Protein AF-A0A354BP75-F1 (afdb_monomer_lite)

Radius of gyration: 38.68 Å; chains: 1; bounding box: 104×52×93 Å

Structure (mmCIF, N/CA/C/O backbone):
data_AF-A0A354BP75-F1
#
_entry.id   AF-A0A354BP75-F1
#
loop_
_atom_site.group_PDB
_atom_site.id
_atom_site.type_symbol
_atom_site.label_atom_id
_atom_site.label_alt_id
_atom_site.label_comp_id
_atom_site.label_asym_id
_atom_site.label_entity_id
_atom_site.label_seq_id
_atom_site.pdbx_PDB_ins_code
_atom_site.Cartn_x
_atom_site.Cartn_y
_atom_site.Cartn_z
_atom_site.occupancy
_atom_site.B_iso_or_equiv
_atom_site.auth_seq_id
_atom_site.auth_comp_id
_atom_site.auth_asym_id
_atom_site.auth_atom_id
_atom_site.pdbx_PDB_model_num
ATOM 1 N N . MET A 1 1 ? 84.017 -43.397 -31.302 1.00 41.12 1 MET A N 1
ATOM 2 C CA . MET A 1 1 ? 83.636 -42.002 -31.004 1.00 41.12 1 MET A CA 1
ATOM 3 C C . MET A 1 1 ? 82.523 -41.658 -31.983 1.00 41.12 1 MET A C 1
ATOM 5 O O . MET A 1 1 ? 82.755 -41.728 -33.179 1.00 41.12 1 MET A O 1
ATOM 9 N N . THR A 1 2 ? 81.295 -41.530 -31.491 1.00 42.97 2 THR A N 1
ATOM 10 C CA . THR A 1 2 ? 80.047 -41.476 -32.274 1.00 42.97 2 THR A CA 1
ATOM 11 C C . THR A 1 2 ? 79.754 -40.055 -32.755 1.00 42.97 2 THR A C 1
ATOM 13 O O . THR A 1 2 ? 79.609 -39.164 -31.921 1.00 42.97 2 THR A O 1
ATOM 16 N N . GLU A 1 3 ? 79.640 -39.844 -34.067 1.00 45.72 3 GLU A N 1
ATOM 17 C CA . GLU A 1 3 ? 79.125 -38.595 -34.644 1.00 45.72 3 GLU A CA 1
ATOM 18 C C . GLU A 1 3 ? 77.591 -38.600 -34.630 1.00 45.72 3 GLU A C 1
ATOM 20 O O . GLU A 1 3 ? 76.948 -39.534 -35.109 1.00 45.72 3 GLU A O 1
ATOM 25 N N . VAL A 1 4 ? 77.009 -37.552 -34.048 1.00 52.81 4 VAL A N 1
ATOM 26 C CA . VAL A 1 4 ? 75.566 -37.308 -33.995 1.00 52.81 4 VAL A CA 1
ATOM 27 C C . VAL A 1 4 ? 75.210 -36.383 -35.154 1.00 52.81 4 VAL A C 1
ATOM 29 O O . VAL A 1 4 ? 75.554 -35.204 -35.135 1.00 52.81 4 VAL A O 1
ATOM 32 N N . THR A 1 5 ? 74.501 -36.890 -36.158 1.00 52.22 5 THR A N 1
ATOM 33 C CA . THR A 1 5 ? 73.879 -36.056 -37.194 1.00 52.22 5 THR A CA 1
ATOM 34 C C . THR A 1 5 ? 72.545 -35.511 -36.688 1.00 52.22 5 THR A C 1
ATOM 36 O O . THR A 1 5 ? 71.579 -36.260 -36.541 1.00 52.22 5 THR A O 1
ATOM 39 N N . THR A 1 6 ? 72.470 -34.206 -36.439 1.00 51.88 6 THR A N 1
ATOM 40 C CA . THR A 1 6 ? 71.219 -33.480 -36.190 1.00 51.88 6 THR A CA 1
ATOM 41 C C . THR A 1 6 ? 70.585 -33.062 -37.520 1.00 51.88 6 THR A C 1
ATOM 43 O O . THR A 1 6 ? 71.127 -32.253 -38.270 1.00 51.88 6 THR A O 1
ATOM 46 N N . SER A 1 7 ? 69.417 -33.622 -37.839 1.00 46.22 7 SER A N 1
ATOM 47 C CA . SER A 1 7 ? 68.598 -33.215 -38.985 1.00 46.22 7 SER A CA 1
ATOM 48 C C . SER A 1 7 ? 67.716 -32.011 -38.623 1.00 46.22 7 SER A C 1
ATOM 50 O O . SER A 1 7 ? 66.833 -32.128 -37.774 1.00 46.22 7 SER A O 1
ATOM 52 N N . SER A 1 8 ? 67.925 -30.869 -39.280 1.00 50.41 8 SER A N 1
ATOM 53 C CA . SER A 1 8 ? 67.024 -29.703 -39.234 1.00 50.41 8 SER A CA 1
ATOM 54 C 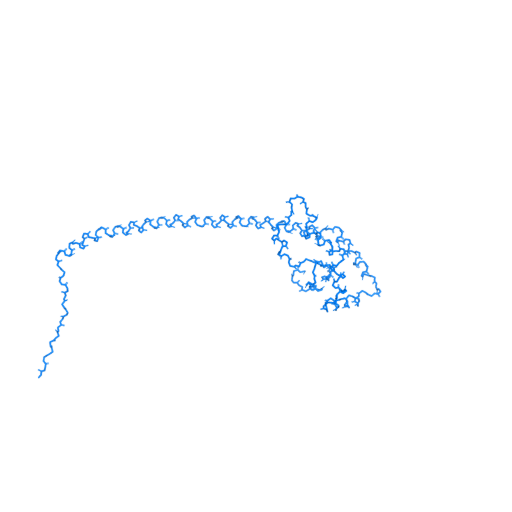C . SER A 1 8 ? 65.689 -29.984 -39.950 1.00 50.41 8 SER A C 1
ATOM 56 O O . SER A 1 8 ? 65.683 -30.731 -40.933 1.00 50.41 8 SER A O 1
ATOM 58 N N . PRO A 1 9 ? 64.555 -29.389 -39.522 1.00 54.28 9 PRO A N 1
ATOM 59 C CA . PRO A 1 9 ? 63.255 -29.661 -40.128 1.00 54.28 9 PRO A CA 1
ATOM 60 C C . PRO A 1 9 ? 63.160 -29.030 -41.529 1.00 54.28 9 PRO A C 1
ATOM 62 O O . PRO A 1 9 ? 63.697 -27.939 -41.755 1.00 54.28 9 PRO A O 1
ATOM 65 N N . PRO A 1 10 ? 62.475 -29.675 -42.489 1.00 47.78 10 PRO A N 1
ATOM 66 C CA . PRO A 1 10 ? 62.347 -29.145 -43.837 1.00 47.78 10 PRO A CA 1
ATOM 67 C C . PRO A 1 10 ? 61.446 -27.905 -43.824 1.00 47.78 10 PRO A C 1
ATOM 69 O O . PRO A 1 10 ? 60.242 -27.989 -43.595 1.00 47.78 10 PRO A O 1
ATOM 72 N N . GLY A 1 11 ? 62.035 -26.737 -44.087 1.00 53.47 11 GLY A N 1
ATOM 73 C CA . GLY A 1 11 ? 61.290 -25.502 -44.308 1.00 53.47 11 GLY A CA 1
ATOM 74 C C . GLY A 1 11 ? 60.368 -25.652 -45.517 1.00 53.47 11 GLY A C 1
ATOM 75 O O . GLY A 1 11 ? 60.827 -25.900 -46.633 1.00 53.47 11 GLY A O 1
ATOM 76 N N . THR A 1 12 ? 59.063 -25.514 -45.295 1.00 60.69 12 THR A N 1
ATOM 77 C CA . THR A 1 12 ? 58.016 -25.643 -46.311 1.00 60.69 12 THR A CA 1
ATOM 78 C C . THR A 1 12 ? 58.239 -24.619 -47.427 1.00 60.69 12 THR A C 1
ATOM 80 O O . THR A 1 12 ? 57.895 -23.443 -47.308 1.00 60.69 12 THR A O 1
ATOM 83 N N . ARG A 1 13 ? 58.846 -25.051 -48.536 1.00 62.25 13 ARG A N 1
ATOM 84 C CA . ARG A 1 13 ? 59.092 -24.213 -49.716 1.00 62.25 13 ARG A CA 1
ATOM 85 C C . ARG A 1 13 ? 57.774 -23.957 -50.444 1.00 62.25 13 ARG A C 1
ATOM 87 O O . ARG A 1 13 ? 57.381 -24.709 -51.329 1.00 62.25 13 ARG A O 1
ATOM 94 N N . TRP A 1 14 ? 57.071 -22.899 -50.052 1.00 66.12 14 TRP A N 1
ATOM 95 C CA . TRP A 1 14 ? 55.865 -22.445 -50.742 1.00 66.12 14 TRP A CA 1
ATOM 96 C C . TRP A 1 14 ? 56.183 -22.031 -52.179 1.00 66.12 14 TRP A C 1
ATOM 98 O O . TRP A 1 14 ? 57.029 -21.164 -52.414 1.00 66.12 14 TRP A O 1
ATOM 108 N N . GLY A 1 15 ? 55.485 -22.644 -53.137 1.00 74.69 15 GLY A N 1
ATOM 109 C CA . GLY A 1 15 ? 55.599 -22.306 -54.550 1.00 74.69 15 GLY A CA 1
ATOM 110 C C . GLY A 1 15 ? 55.178 -20.861 -54.820 1.00 74.69 15 GLY A C 1
ATOM 111 O O . GLY A 1 15 ? 54.269 -20.328 -54.181 1.00 74.69 15 GLY A O 1
ATOM 112 N N . LEU A 1 16 ? 55.824 -20.229 -55.803 1.00 76.75 16 LEU A N 1
ATOM 113 C CA . LEU A 1 16 ? 55.565 -18.837 -56.193 1.00 76.75 16 LEU A CA 1
ATOM 114 C C . LEU A 1 16 ? 54.074 -18.587 -56.494 1.00 76.75 16 LEU A C 1
ATOM 116 O O . LEU A 1 16 ? 53.525 -17.566 -56.095 1.00 76.75 16 LEU A O 1
ATOM 120 N N . LYS A 1 17 ? 53.398 -19.569 -57.103 1.00 78.88 17 LYS A N 1
ATOM 121 C CA . LYS A 1 17 ? 51.957 -19.530 -57.401 1.00 78.88 17 LYS A CA 1
ATOM 122 C C . LYS A 1 17 ? 51.098 -19.358 -56.143 1.00 78.88 17 LYS A C 1
ATOM 124 O O . LYS A 1 17 ? 50.195 -18.531 -56.134 1.00 78.88 17 LYS A O 1
ATOM 129 N N . THR A 1 18 ? 51.409 -20.081 -55.066 1.00 81.69 18 THR A N 1
ATOM 130 C CA . THR A 1 18 ? 50.674 -19.998 -53.794 1.00 81.69 18 THR A CA 1
ATOM 131 C C . THR A 1 18 ? 50.854 -18.636 -53.135 1.00 81.69 18 THR A C 1
ATOM 133 O O . THR A 1 18 ? 49.886 -18.069 -52.642 1.00 81.69 18 THR A O 1
ATOM 136 N N . LYS A 1 19 ? 52.068 -18.069 -53.178 1.00 86.25 19 LYS A N 1
ATOM 137 C CA . LYS A 1 19 ? 52.327 -16.723 -52.645 1.00 86.25 19 LYS A CA 1
ATOM 138 C C . LYS A 1 19 ? 51.545 -15.641 -53.398 1.00 86.25 19 LYS A C 1
ATOM 140 O O . LYS A 1 19 ? 50.990 -14.762 -52.751 1.00 86.25 19 LYS A O 1
ATOM 145 N N . VAL A 1 20 ? 51.463 -15.734 -54.728 1.00 84.62 20 VAL A N 1
ATOM 146 C CA . VAL A 1 20 ? 50.732 -14.763 -55.567 1.00 84.62 20 VAL A CA 1
ATOM 147 C C . VAL A 1 20 ? 49.215 -14.860 -55.364 1.00 84.62 20 VAL A C 1
ATOM 149 O O . VAL A 1 20 ? 48.544 -13.841 -55.219 1.00 84.62 20 VAL A O 1
ATOM 152 N N . ILE A 1 21 ? 48.660 -16.074 -55.294 1.00 86.88 21 ILE A N 1
ATOM 153 C CA . ILE A 1 21 ? 47.225 -16.270 -55.023 1.00 86.88 21 ILE A CA 1
ATOM 154 C C . ILE A 1 21 ? 46.876 -15.770 -53.619 1.00 86.88 21 ILE A C 1
ATOM 156 O O . ILE A 1 21 ? 45.871 -15.083 -53.439 1.00 86.88 21 ILE A O 1
ATOM 160 N N . LEU A 1 22 ? 47.725 -16.061 -52.628 1.00 88.06 22 LEU A N 1
ATOM 161 C CA . LEU A 1 22 ? 47.500 -15.611 -51.261 1.00 88.06 22 LEU A CA 1
ATOM 162 C C . LEU A 1 22 ? 47.554 -14.086 -51.151 1.00 88.06 22 LEU A C 1
ATOM 164 O O . LEU A 1 22 ? 46.722 -13.517 -50.453 1.00 88.06 22 LEU A O 1
ATOM 168 N N . SER A 1 23 ? 48.468 -13.414 -51.860 1.00 88.06 23 SER A N 1
ATOM 169 C CA . SER A 1 23 ? 48.525 -11.949 -51.846 1.00 88.06 23 SER A CA 1
ATOM 170 C C . SER A 1 23 ? 47.298 -11.319 -52.505 1.00 88.06 23 SER A C 1
ATOM 172 O O . SER A 1 23 ? 46.759 -10.357 -51.968 1.00 88.06 23 SER A O 1
ATOM 174 N N . MET A 1 24 ? 46.808 -11.877 -53.618 1.00 90.19 24 MET A N 1
ATOM 175 C CA . MET A 1 24 ? 45.564 -11.411 -54.248 1.00 90.19 24 MET A CA 1
ATOM 176 C C . MET A 1 24 ? 44.339 -11.622 -53.347 1.00 90.19 24 MET A C 1
ATOM 178 O O . MET A 1 24 ? 43.491 -10.738 -53.254 1.00 90.19 24 MET A O 1
ATOM 182 N N . LEU A 1 25 ? 44.262 -12.754 -52.640 1.00 91.25 25 LEU A N 1
ATOM 183 C CA . LEU A 1 25 ? 43.174 -13.030 -51.701 1.00 91.25 25 LEU A CA 1
ATOM 184 C C . LEU A 1 25 ? 43.206 -12.072 -50.504 1.00 91.25 25 LEU A C 1
ATOM 186 O O . LEU A 1 25 ? 42.174 -11.521 -50.126 1.00 91.25 25 LEU A O 1
ATOM 190 N N . LEU A 1 26 ? 44.390 -11.843 -49.928 1.00 90.88 26 LEU A N 1
ATOM 191 C CA . LEU A 1 26 ? 44.557 -10.977 -48.761 1.00 90.88 26 LEU A CA 1
ATOM 192 C C . LEU A 1 26 ? 44.117 -9.536 -49.060 1.00 90.88 26 LEU A C 1
ATOM 194 O O . LEU A 1 26 ? 43.466 -8.906 -48.227 1.00 90.88 26 LEU A O 1
ATOM 198 N N . VAL A 1 27 ? 44.422 -9.054 -50.272 1.00 93.44 27 VAL A N 1
ATOM 199 C CA . VAL A 1 27 ? 44.027 -7.724 -50.761 1.00 93.44 27 VAL A CA 1
ATOM 200 C C . VAL A 1 27 ? 42.505 -7.566 -50.843 1.00 93.44 27 VAL A C 1
ATOM 202 O O . VAL A 1 27 ? 42.017 -6.462 -50.645 1.00 93.44 27 VAL A O 1
ATOM 205 N N . GLY A 1 28 ? 41.743 -8.638 -51.081 1.00 89.12 28 GLY A N 1
ATOM 206 C CA . GLY A 1 28 ? 40.276 -8.584 -51.094 1.00 89.12 28 GLY A CA 1
ATOM 207 C C . GLY A 1 28 ? 39.633 -8.819 -49.724 1.00 89.12 28 GLY A C 1
ATOM 208 O O . GLY A 1 28 ? 38.689 -8.129 -49.345 1.00 89.12 28 GLY A O 1
ATOM 209 N N . VAL A 1 29 ? 40.148 -9.785 -48.961 1.00 93.88 29 VAL A N 1
ATOM 210 C CA . VAL A 1 29 ? 39.526 -10.232 -47.704 1.00 93.88 29 VAL A CA 1
ATOM 211 C C . VAL A 1 29 ? 39.722 -9.218 -46.578 1.00 93.88 29 VAL A C 1
ATOM 213 O O . VAL A 1 29 ? 38.789 -8.976 -45.813 1.00 93.88 29 VAL A O 1
ATOM 216 N N . ILE A 1 30 ? 40.899 -8.589 -46.477 1.00 93.56 30 ILE A N 1
ATOM 217 C CA . ILE A 1 30 ? 41.172 -7.630 -45.396 1.00 93.56 30 ILE A CA 1
ATOM 218 C C . ILE A 1 30 ? 40.241 -6.409 -45.477 1.00 93.56 30 ILE A C 1
ATOM 220 O O . ILE A 1 30 ? 39.576 -6.125 -44.479 1.00 93.56 30 ILE A O 1
ATOM 224 N N . PRO A 1 31 ? 40.113 -5.707 -46.621 1.00 92.12 31 PRO A N 1
ATOM 225 C CA . PRO A 1 31 ? 39.202 -4.568 -46.722 1.00 92.12 31 PRO A CA 1
ATOM 226 C C . PRO A 1 31 ? 37.740 -4.949 -46.490 1.00 92.12 31 PRO A C 1
ATOM 228 O O . PRO A 1 31 ? 37.001 -4.167 -45.899 1.00 92.12 31 PRO A O 1
ATOM 231 N N . LEU A 1 32 ? 37.327 -6.156 -46.896 1.00 92.69 32 LEU A N 1
ATOM 232 C CA . LEU A 1 32 ? 35.968 -6.647 -46.675 1.00 92.69 32 LEU A CA 1
ATOM 233 C C . LEU A 1 32 ? 35.657 -6.808 -45.182 1.00 92.69 32 LEU A C 1
ATOM 235 O O . LEU A 1 32 ? 34.619 -6.343 -44.718 1.00 92.69 32 LEU A O 1
ATOM 239 N N . ILE A 1 33 ? 36.568 -7.424 -44.422 1.00 93.44 33 ILE A N 1
ATOM 240 C CA . ILE A 1 33 ? 36.410 -7.592 -42.970 1.00 93.44 33 ILE A CA 1
ATOM 241 C C . ILE A 1 33 ? 36.393 -6.228 -42.274 1.00 93.44 33 ILE A C 1
ATOM 243 O O . ILE A 1 33 ? 35.565 -6.001 -41.395 1.00 93.44 33 ILE A O 1
ATOM 247 N N . VAL A 1 34 ? 37.267 -5.305 -42.683 1.00 92.75 34 VAL A N 1
ATOM 248 C CA . VAL A 1 34 ? 37.327 -3.951 -42.111 1.00 92.75 34 VAL A CA 1
ATOM 249 C C . VAL A 1 34 ? 36.050 -3.163 -42.412 1.00 92.75 34 VAL A C 1
ATOM 251 O O . VAL A 1 34 ? 35.478 -2.567 -41.501 1.00 92.75 34 VAL A O 1
ATOM 254 N N . GLY A 1 35 ? 35.564 -3.196 -43.655 1.00 90.00 35 GLY A N 1
ATOM 255 C CA . GLY A 1 35 ? 34.319 -2.538 -44.053 1.00 90.00 35 GLY A CA 1
ATOM 256 C C . GLY A 1 35 ? 33.102 -3.104 -43.321 1.00 90.00 35 GLY A C 1
ATOM 257 O O . GLY A 1 35 ? 32.278 -2.341 -42.822 1.00 90.00 35 GLY A O 1
ATOM 258 N N . LEU A 1 36 ? 33.029 -4.431 -43.173 1.00 89.31 36 LEU A N 1
ATOM 259 C CA . LEU A 1 36 ? 31.968 -5.087 -42.409 1.00 89.31 36 LEU A CA 1
ATOM 260 C C . LEU A 1 36 ? 32.045 -4.736 -40.917 1.00 89.31 36 LEU A C 1
ATOM 262 O O . LEU A 1 36 ? 31.018 -4.478 -40.297 1.00 89.31 36 LEU A O 1
ATOM 266 N N . GLY A 1 37 ? 33.253 -4.668 -40.352 1.00 84.50 37 GLY A N 1
ATOM 267 C CA . GLY A 1 37 ? 33.482 -4.242 -38.972 1.00 84.50 37 GLY A CA 1
ATOM 268 C C . GLY A 1 37 ? 33.059 -2.794 -38.721 1.00 84.50 37 GLY A C 1
ATOM 269 O O . GLY A 1 37 ? 32.385 -2.523 -37.731 1.00 84.50 37 GLY A O 1
ATOM 270 N N . MET A 1 38 ? 33.385 -1.872 -39.634 1.00 86.25 38 MET A N 1
ATOM 271 C CA . MET A 1 38 ? 32.934 -0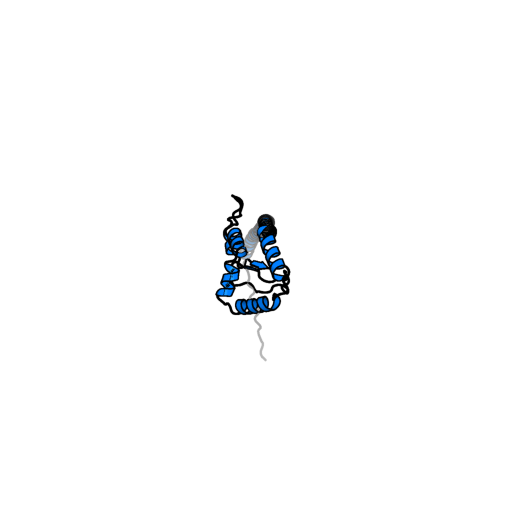.478 -39.550 1.00 86.25 38 MET A CA 1
ATOM 272 C C . MET A 1 38 ? 31.417 -0.354 -39.695 1.00 86.25 38 MET A C 1
ATOM 274 O O . MET A 1 38 ? 30.793 0.322 -38.881 1.00 86.25 38 MET A O 1
ATOM 278 N N . ALA A 1 39 ? 30.814 -1.040 -40.668 1.00 81.81 39 ALA A N 1
ATOM 279 C CA . ALA A 1 39 ? 29.364 -1.046 -40.849 1.00 81.81 39 ALA A CA 1
ATOM 280 C C . ALA A 1 39 ? 28.643 -1.616 -39.617 1.00 81.81 39 ALA A C 1
ATOM 282 O O . ALA A 1 39 ? 27.634 -1.070 -39.177 1.00 81.81 39 ALA A O 1
ATOM 283 N N . PHE A 1 40 ? 29.193 -2.672 -39.009 1.00 72.31 40 PHE A N 1
ATOM 284 C CA . PHE A 1 40 ? 28.654 -3.253 -37.784 1.00 72.31 40 PHE A CA 1
ATOM 285 C C . PHE A 1 40 ? 28.819 -2.329 -36.575 1.00 72.31 40 PHE A C 1
ATOM 287 O O . PHE A 1 40 ? 27.914 -2.246 -35.748 1.00 72.31 40 PHE A O 1
ATOM 294 N N . TRP A 1 41 ? 29.942 -1.613 -36.465 1.00 72.06 41 TRP A N 1
ATOM 295 C CA . TRP A 1 41 ? 30.152 -0.624 -35.407 1.00 72.06 41 TRP A CA 1
ATOM 296 C C . TRP A 1 41 ? 29.176 0.545 -35.541 1.00 72.06 41 TRP A C 1
ATOM 298 O O . TRP A 1 41 ? 28.575 0.956 -34.552 1.00 72.06 41 TRP A O 1
ATOM 308 N N . GLN A 1 42 ? 28.984 1.049 -36.759 1.00 66.19 42 GLN A N 1
ATOM 309 C CA . GLN A 1 42 ? 28.070 2.150 -37.043 1.00 66.19 42 GLN A CA 1
ATOM 310 C C . GLN A 1 42 ? 26.610 1.739 -36.797 1.00 66.19 42 GLN A C 1
ATOM 312 O O . GLN A 1 42 ? 25.909 2.433 -36.069 1.00 66.19 42 GLN A O 1
ATOM 317 N N . GLY A 1 43 ? 26.198 0.554 -37.263 1.00 58.78 43 GLY A N 1
ATOM 318 C CA . GLY A 1 43 ? 24.864 0.007 -36.990 1.00 58.78 43 GLY A CA 1
ATOM 319 C C . GLY A 1 43 ? 24.637 -0.377 -35.520 1.00 58.78 43 GLY A C 1
ATOM 320 O O . GLY A 1 43 ? 23.538 -0.216 -35.000 1.00 58.78 43 GLY A O 1
ATOM 321 N N . SER A 1 44 ? 25.670 -0.836 -34.803 1.00 57.88 44 SER A N 1
ATOM 322 C CA . SER A 1 44 ? 25.558 -1.167 -33.372 1.00 57.88 44 SER A CA 1
ATOM 323 C C . SER A 1 44 ? 25.487 0.068 -32.477 1.00 57.88 44 SER A C 1
ATOM 325 O O . SER A 1 44 ? 24.829 0.010 -31.443 1.00 57.88 44 SER A O 1
ATOM 327 N N . GLN A 1 45 ? 26.143 1.177 -32.837 1.00 54.47 45 GLN A N 1
ATOM 328 C CA . GLN A 1 45 ? 25.994 2.447 -32.112 1.00 54.47 45 GLN A CA 1
ATOM 329 C C . GLN A 1 45 ? 24.590 3.026 -32.301 1.00 54.47 45 GLN A C 1
ATOM 331 O O . GLN A 1 45 ? 23.974 3.424 -31.316 1.00 54.47 45 GLN A O 1
ATOM 336 N N . GLU A 1 46 ? 24.048 2.946 -33.519 1.00 51.78 46 GLU A N 1
ATOM 337 C CA . GLU A 1 46 ? 22.661 3.320 -33.807 1.00 51.78 46 GLU A CA 1
ATOM 338 C C . GLU A 1 46 ? 21.687 2.482 -32.957 1.00 51.78 46 GLU A C 1
ATOM 340 O O . GLU A 1 46 ? 20.842 3.043 -32.272 1.00 51.78 46 GLU A O 1
ATOM 345 N N . ILE A 1 47 ? 21.882 1.159 -32.844 1.00 51.31 47 ILE A N 1
ATOM 346 C CA . ILE A 1 47 ? 21.040 0.278 -32.003 1.00 51.31 47 ILE A CA 1
ATOM 347 C C . ILE A 1 47 ? 21.207 0.532 -30.486 1.00 51.31 47 ILE A C 1
ATOM 349 O O . ILE A 1 47 ? 20.259 0.346 -29.710 1.00 51.31 47 ILE A O 1
ATOM 353 N N . ARG A 1 48 ? 22.390 0.965 -30.030 1.00 47.47 48 ARG A N 1
ATOM 354 C CA . ARG A 1 48 ? 22.679 1.213 -28.604 1.00 47.47 48 ARG A CA 1
ATOM 355 C C . ARG A 1 48 ? 22.037 2.506 -28.091 1.00 47.47 48 ARG A C 1
ATOM 357 O O . ARG A 1 48 ? 21.652 2.554 -26.923 1.00 47.47 48 ARG A O 1
ATOM 364 N N . GLU A 1 49 ? 21.859 3.499 -28.960 1.00 49.97 49 GLU A N 1
ATOM 365 C CA . GLU A 1 49 ? 21.180 4.763 -28.654 1.00 49.97 49 GLU A CA 1
ATOM 366 C C . GLU A 1 49 ? 19.646 4.587 -28.591 1.00 49.97 49 GLU A C 1
ATOM 368 O O . GLU A 1 49 ? 19.034 4.958 -27.586 1.00 49.97 49 GLU A O 1
ATOM 373 N N . VAL A 1 50 ? 19.033 3.866 -29.546 1.00 48.53 50 VAL A N 1
ATOM 374 C CA . VAL A 1 50 ? 17.579 3.556 -29.507 1.00 48.53 50 VAL A CA 1
ATOM 375 C C . VAL A 1 50 ? 17.185 2.594 -28.383 1.00 48.53 50 VAL A C 1
ATOM 377 O O . VAL A 1 50 ? 16.062 2.664 -27.876 1.00 48.53 50 VAL A O 1
ATOM 380 N N . SER A 1 51 ? 18.088 1.710 -27.944 1.00 44.59 51 SER A N 1
ATOM 381 C CA . SER A 1 51 ? 17.814 0.819 -26.805 1.00 44.59 51 SER A CA 1
ATOM 382 C C . SER A 1 51 ? 17.749 1.598 -25.485 1.00 44.59 51 SER A C 1
ATOM 384 O O . SER A 1 51 ? 16.843 1.379 -24.682 1.00 44.59 51 SER A O 1
ATOM 386 N N . GLY A 1 52 ? 18.669 2.544 -25.266 1.00 51.34 52 GLY A N 1
ATOM 387 C CA . GLY A 1 52 ? 18.674 3.396 -24.072 1.00 51.34 52 GLY A CA 1
ATOM 388 C C . GLY A 1 52 ? 17.476 4.348 -24.013 1.00 51.34 52 GLY A C 1
ATOM 389 O O . GLY A 1 52 ? 16.864 4.507 -22.954 1.00 51.34 52 GLY A O 1
ATOM 390 N N . GLU A 1 53 ? 17.093 4.926 -2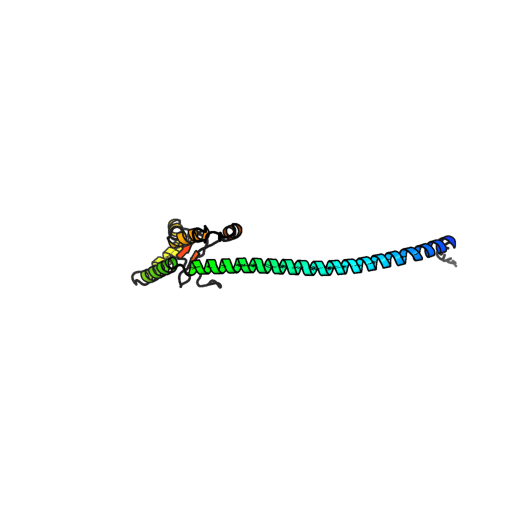5.153 1.00 57.69 53 GLU A N 1
ATOM 391 C CA . GLU A 1 53 ? 15.908 5.781 -25.268 1.00 57.69 53 GLU A CA 1
ATOM 392 C C . GLU A 1 53 ? 14.611 5.000 -25.008 1.00 57.69 53 GLU A C 1
ATOM 394 O O . GLU A 1 53 ? 13.763 5.452 -24.238 1.00 57.69 53 GLU A O 1
ATOM 399 N N . SER A 1 54 ? 14.495 3.783 -25.547 1.00 57.88 54 SER A N 1
ATOM 400 C CA . SER A 1 54 ? 13.333 2.911 -25.331 1.00 57.88 54 SER A CA 1
ATOM 401 C C . SER A 1 54 ? 13.182 2.488 -23.867 1.00 57.88 54 SER A C 1
ATOM 403 O O . SER A 1 54 ? 12.073 2.513 -23.336 1.00 57.88 54 SER A O 1
ATOM 405 N N . PHE A 1 55 ? 14.276 2.160 -23.166 1.00 54.28 55 PHE A N 1
ATOM 406 C CA . PHE A 1 55 ? 14.218 1.862 -21.728 1.00 54.28 55 PHE A CA 1
ATOM 407 C C . PHE A 1 55 ? 13.898 3.095 -20.888 1.00 54.28 55 PHE A C 1
ATOM 409 O O . PHE A 1 55 ? 13.142 2.989 -19.925 1.00 54.28 55 PHE A O 1
ATOM 416 N N . LYS A 1 56 ? 14.412 4.271 -21.258 1.00 61.09 56 LYS A N 1
ATOM 417 C CA . LYS A 1 56 ? 14.044 5.533 -20.609 1.00 61.09 56 LYS A CA 1
ATOM 418 C C . LYS A 1 56 ? 12.562 5.851 -20.817 1.00 61.09 56 LYS A C 1
ATOM 420 O O . LYS A 1 56 ? 11.897 6.252 -19.863 1.00 61.09 56 LYS A O 1
ATOM 425 N N . ALA A 1 57 ? 12.032 5.638 -22.020 1.00 64.50 57 ALA A N 1
ATOM 426 C CA . ALA A 1 57 ? 10.617 5.817 -22.333 1.00 64.50 57 ALA A CA 1
ATOM 427 C C . ALA A 1 57 ? 9.736 4.825 -21.558 1.00 64.50 57 ALA A C 1
ATOM 429 O O . ALA A 1 57 ? 8.779 5.241 -20.909 1.00 64.50 57 ALA A O 1
ATOM 430 N N . LEU A 1 58 ? 10.106 3.540 -21.534 1.00 50.81 58 LEU A N 1
ATOM 431 C CA . LEU A 1 58 ? 9.427 2.508 -20.746 1.00 50.81 58 LEU A CA 1
ATOM 432 C C . LEU A 1 58 ? 9.475 2.801 -19.243 1.00 50.81 58 LEU A C 1
ATOM 434 O O . LEU A 1 58 ? 8.458 2.670 -18.571 1.00 50.81 58 LEU A O 1
ATOM 438 N N . ALA A 1 59 ? 10.620 3.233 -18.713 1.00 57.69 59 ALA A N 1
ATOM 439 C CA . ALA A 1 59 ? 10.766 3.591 -17.305 1.00 57.69 59 ALA A CA 1
ATOM 440 C C . ALA A 1 59 ? 9.957 4.845 -16.945 1.00 57.69 59 ALA A C 1
ATOM 442 O O . ALA A 1 59 ? 9.331 4.882 -15.891 1.00 57.69 59 ALA A O 1
ATOM 443 N N . THR A 1 60 ? 9.920 5.849 -17.826 1.00 67.19 60 THR A N 1
ATOM 444 C CA . THR A 1 60 ? 9.125 7.074 -17.633 1.00 67.19 60 THR A CA 1
ATOM 445 C C . THR A 1 60 ? 7.630 6.768 -17.666 1.00 67.19 60 THR A C 1
ATOM 447 O O . THR A 1 60 ? 6.874 7.264 -16.833 1.00 67.19 60 THR A O 1
ATOM 450 N N . GLU A 1 61 ? 7.199 5.916 -18.593 1.00 61.03 61 GLU A N 1
ATOM 451 C CA . GLU A 1 61 ? 5.806 5.488 -18.699 1.00 61.03 61 GLU A CA 1
ATOM 452 C C . GLU A 1 61 ? 5.397 4.591 -17.522 1.00 61.03 61 GLU A C 1
ATOM 454 O O . GLU A 1 61 ? 4.315 4.758 -16.962 1.00 61.03 61 GLU A O 1
ATOM 459 N N . ALA A 1 62 ? 6.277 3.687 -17.082 1.00 61.56 62 ALA A N 1
ATOM 460 C CA . ALA A 1 62 ? 6.067 2.889 -15.879 1.00 61.56 62 ALA A CA 1
ATOM 461 C C . ALA A 1 62 ? 5.992 3.769 -14.623 1.00 61.56 62 ALA A C 1
ATOM 463 O O . ALA A 1 62 ? 5.080 3.591 -13.824 1.00 61.56 62 ALA A O 1
ATOM 464 N N . ALA A 1 63 ? 6.883 4.754 -14.473 1.00 54.28 63 ALA A N 1
ATOM 465 C CA . ALA A 1 63 ? 6.860 5.698 -13.359 1.00 54.28 63 ALA A CA 1
ATOM 466 C C . ALA A 1 63 ? 5.574 6.533 -13.346 1.00 54.28 63 ALA A C 1
ATOM 468 O O . ALA A 1 63 ? 4.963 6.678 -12.296 1.00 54.28 63 ALA A O 1
ATOM 469 N N . ARG A 1 64 ? 5.111 7.015 -14.506 1.00 58.66 64 ARG A N 1
ATOM 470 C CA . ARG A 1 64 ? 3.849 7.762 -14.613 1.00 58.66 64 ARG A CA 1
ATOM 471 C C . ARG A 1 64 ? 2.635 6.899 -14.270 1.00 58.66 64 ARG A C 1
ATOM 473 O O . ARG A 1 64 ? 1.742 7.357 -13.567 1.00 58.66 64 ARG A O 1
ATOM 480 N N . LYS A 1 65 ? 2.597 5.647 -14.736 1.00 64.31 65 LYS A N 1
ATOM 481 C CA . LYS A 1 65 ? 1.536 4.699 -14.364 1.00 64.31 65 LYS A CA 1
ATOM 482 C C . LYS A 1 65 ? 1.569 4.366 -12.874 1.00 64.31 65 LYS A C 1
ATOM 484 O O . LYS A 1 65 ? 0.512 4.293 -12.261 1.00 64.31 65 LYS A O 1
ATOM 489 N N . LEU A 1 66 ? 2.758 4.195 -12.296 1.00 52.34 66 LEU A N 1
ATOM 490 C CA . LEU A 1 66 ? 2.921 3.991 -10.858 1.00 52.34 66 LEU A CA 1
ATOM 491 C C . LEU A 1 66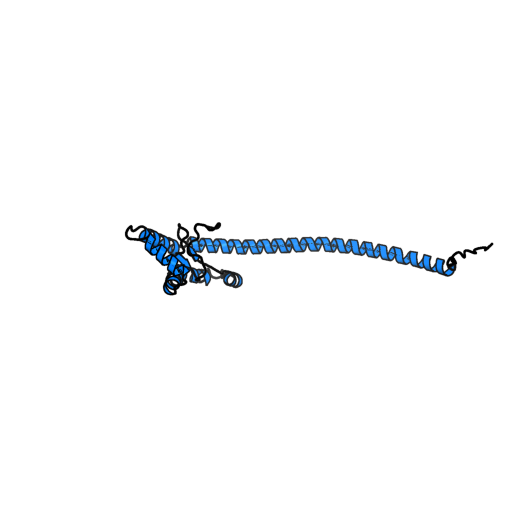 ? 2.457 5.209 -10.063 1.00 52.34 66 LEU A C 1
ATOM 493 O O . LEU A 1 66 ? 1.731 5.024 -9.101 1.00 52.34 66 LEU A O 1
ATOM 497 N N . ASP A 1 67 ? 2.810 6.423 -10.481 1.00 57.75 67 ASP A N 1
ATOM 498 C CA . ASP A 1 67 ? 2.418 7.669 -9.813 1.00 57.75 67 ASP A CA 1
ATOM 499 C C . ASP A 1 67 ? 0.892 7.852 -9.805 1.00 57.75 67 ASP A C 1
ATOM 501 O O . ASP A 1 67 ? 0.295 8.121 -8.766 1.00 57.75 67 ASP A O 1
ATOM 505 N N . LEU A 1 68 ? 0.235 7.581 -10.940 1.00 59.06 68 LEU A N 1
ATOM 506 C CA . LEU A 1 68 ? -1.228 7.595 -11.037 1.00 59.06 68 LEU A CA 1
ATOM 507 C C . LEU A 1 68 ? -1.886 6.559 -10.112 1.00 59.06 68 LEU A C 1
ATOM 509 O O . LEU A 1 68 ? -2.835 6.892 -9.405 1.00 59.06 68 LEU A O 1
ATOM 513 N N . LEU A 1 69 ? -1.373 5.323 -10.088 1.00 54.81 69 LEU A N 1
ATOM 514 C CA . LEU A 1 69 ? -1.898 4.265 -9.218 1.00 54.81 69 LEU A CA 1
ATOM 515 C C . LEU A 1 69 ? -1.649 4.563 -7.732 1.00 54.81 69 LEU A C 1
ATOM 517 O O . LEU A 1 69 ? -2.522 4.312 -6.905 1.00 54.81 69 LEU A O 1
ATOM 521 N N . LEU A 1 70 ? -0.486 5.119 -7.381 1.00 57.12 70 LEU A N 1
ATOM 522 C CA . LEU A 1 70 ? -0.155 5.473 -6.001 1.00 57.12 70 LEU A CA 1
ATOM 523 C C . LEU A 1 70 ? -1.022 6.630 -5.503 1.00 57.12 70 LEU A C 1
ATOM 525 O O . LEU A 1 70 ? -1.519 6.582 -4.382 1.00 57.12 70 LEU A O 1
ATOM 529 N N . ALA A 1 71 ? -1.217 7.663 -6.326 1.00 57.38 71 ALA A N 1
ATOM 530 C CA . ALA A 1 71 ? -2.060 8.803 -5.984 1.00 57.38 71 ALA A CA 1
ATOM 531 C C . ALA A 1 71 ? -3.513 8.375 -5.730 1.00 57.38 71 ALA A C 1
ATOM 533 O O . ALA A 1 71 ? -4.151 8.873 -4.800 1.00 57.38 71 ALA A O 1
ATOM 534 N N . GLU A 1 72 ? -4.023 7.422 -6.514 1.00 57.16 72 GLU A N 1
ATOM 535 C CA . GLU A 1 72 ? -5.351 6.843 -6.316 1.00 57.16 72 GLU A CA 1
ATOM 536 C C . GLU A 1 72 ? -5.437 6.008 -5.029 1.00 57.16 72 GLU A C 1
ATOM 538 O O . GLU A 1 72 ? -6.384 6.179 -4.259 1.00 57.16 72 GLU A O 1
ATOM 543 N N . GLU A 1 73 ? -4.424 5.191 -4.729 1.00 54.75 73 GLU A N 1
ATOM 544 C CA . GLU A 1 73 ? -4.355 4.408 -3.486 1.00 54.75 73 GLU A CA 1
ATOM 545 C C . GLU A 1 73 ? -4.261 5.308 -2.237 1.00 54.75 73 GLU A C 1
ATOM 547 O O . GLU A 1 73 ? -4.928 5.069 -1.224 1.00 54.75 73 GLU A O 1
ATOM 552 N N . ILE A 1 74 ? -3.488 6.398 -2.315 1.00 58.97 74 ILE A N 1
ATOM 553 C CA . ILE A 1 74 ? -3.377 7.404 -1.248 1.00 58.97 74 ILE A CA 1
ATOM 554 C C . ILE A 1 74 ? -4.719 8.116 -1.055 1.00 58.97 74 ILE A C 1
ATOM 556 O O . ILE A 1 74 ? -5.179 8.259 0.078 1.00 58.97 74 ILE A O 1
ATOM 560 N N . ALA A 1 75 ? -5.380 8.530 -2.140 1.00 56.69 75 ALA A N 1
ATOM 561 C CA . ALA A 1 75 ? -6.692 9.169 -2.069 1.00 56.69 75 ALA A CA 1
ATOM 562 C C . ALA A 1 75 ? -7.769 8.223 -1.510 1.00 56.69 75 ALA A C 1
ATOM 564 O O . ALA A 1 75 ? -8.652 8.661 -0.771 1.00 56.69 75 ALA A O 1
ATOM 565 N N . HIS A 1 76 ? -7.692 6.929 -1.822 1.00 55.34 76 HIS A N 1
ATOM 566 C CA . HIS A 1 76 ? -8.589 5.909 -1.288 1.00 55.34 76 HIS A CA 1
ATOM 567 C C . HIS A 1 76 ? -8.369 5.688 0.213 1.00 55.34 76 HIS A C 1
ATOM 569 O O . HIS A 1 76 ? -9.319 5.773 0.992 1.00 55.34 76 HIS A O 1
ATOM 575 N N . THR A 1 77 ? -7.114 5.520 0.636 1.00 58.66 77 THR A N 1
ATOM 576 C CA . THR A 1 77 ? -6.752 5.394 2.057 1.00 58.66 77 THR A CA 1
ATOM 577 C C . THR A 1 77 ? -7.178 6.636 2.842 1.00 58.66 77 THR A C 1
ATOM 579 O O . THR A 1 77 ? -7.771 6.524 3.913 1.00 58.66 77 THR A O 1
ATOM 582 N N . ALA A 1 78 ? -6.966 7.830 2.278 1.00 55.88 78 ALA A N 1
ATOM 583 C CA . ALA A 1 78 ? -7.394 9.089 2.878 1.00 55.88 78 ALA A CA 1
ATOM 584 C C . ALA A 1 78 ? -8.924 9.216 2.965 1.00 55.88 78 ALA A C 1
ATOM 586 O O . ALA A 1 78 ? -9.428 9.816 3.912 1.00 55.88 78 ALA A O 1
ATOM 587 N N . ARG A 1 79 ? -9.679 8.654 2.013 1.00 58.34 79 ARG A N 1
ATOM 588 C CA . ARG A 1 79 ? -11.150 8.618 2.069 1.00 58.34 79 ARG A CA 1
ATOM 589 C C . ARG A 1 79 ? -11.664 7.684 3.157 1.00 58.34 79 ARG A C 1
ATOM 591 O O . ARG A 1 79 ? -12.580 8.076 3.866 1.00 58.34 79 ARG A O 1
ATOM 598 N N . ILE A 1 80 ? -11.065 6.503 3.311 1.00 63.12 80 ILE A N 1
ATOM 599 C CA . ILE A 1 80 ? -11.413 5.563 4.387 1.00 63.12 80 ILE A CA 1
ATOM 600 C C . ILE A 1 80 ? -11.076 6.185 5.749 1.00 63.12 80 ILE A C 1
ATOM 602 O O . ILE A 1 80 ? -11.904 6.190 6.652 1.00 63.12 80 ILE A O 1
ATOM 606 N N . ALA A 1 81 ? -9.886 6.772 5.898 1.00 62.66 81 ALA A N 1
ATOM 607 C CA . ALA A 1 81 ? -9.454 7.368 7.163 1.00 62.66 81 ALA A CA 1
ATOM 608 C C . ALA A 1 81 ? -10.291 8.591 7.589 1.00 62.66 81 ALA A C 1
ATOM 610 O O . ALA A 1 81 ? -10.440 8.839 8.783 1.00 62.66 81 ALA A O 1
ATOM 611 N N . ASN A 1 82 ? -10.845 9.344 6.630 1.00 65.00 82 ASN A N 1
ATOM 612 C CA . ASN A 1 82 ? -11.679 10.521 6.894 1.00 65.00 82 ASN A CA 1
ATOM 613 C C . ASN A 1 82 ? -13.190 10.227 6.889 1.00 65.00 82 ASN A C 1
ATOM 615 O O . ASN A 1 82 ? -13.982 11.172 6.938 1.00 65.00 82 ASN A O 1
ATOM 619 N N . ASP A 1 83 ? -13.618 8.961 6.815 1.00 72.38 83 ASP A N 1
ATOM 620 C CA . ASP A 1 83 ? -15.042 8.624 6.867 1.00 72.38 83 ASP A CA 1
ATOM 621 C C . ASP A 1 83 ? -15.621 9.016 8.245 1.00 72.38 83 ASP A C 1
ATOM 623 O O . ASP A 1 83 ? -15.197 8.476 9.277 1.00 72.38 83 ASP A O 1
ATOM 627 N N . PRO A 1 84 ? -16.611 9.931 8.301 1.00 72.62 84 PRO A N 1
ATOM 628 C CA . PRO A 1 84 ? -17.213 10.369 9.558 1.00 72.62 84 PRO A CA 1
ATOM 629 C C . PRO A 1 84 ? -17.864 9.223 10.347 1.00 72.62 84 PRO A C 1
ATOM 631 O O . PRO A 1 84 ? -18.022 9.332 11.562 1.00 72.62 84 PRO A O 1
ATOM 634 N N . THR A 1 85 ? -18.234 8.125 9.690 1.00 76.56 85 THR A N 1
ATOM 635 C CA . THR A 1 85 ? -18.788 6.918 10.313 1.00 76.56 85 THR A CA 1
ATOM 636 C C . THR A 1 85 ? -17.719 6.157 11.086 1.00 76.56 85 THR A C 1
ATOM 638 O O . THR A 1 85 ? -17.956 5.761 12.228 1.00 76.56 85 THR A O 1
ATOM 641 N N . ILE A 1 86 ? -16.523 6.008 10.503 1.00 77.62 86 ILE A N 1
ATOM 642 C CA . ILE A 1 86 ? -15.377 5.373 11.165 1.00 77.62 86 ILE A CA 1
ATOM 643 C C . ILE A 1 86 ? -14.942 6.225 12.359 1.00 77.62 86 ILE A C 1
ATOM 645 O O . ILE A 1 86 ? -14.794 5.699 13.462 1.00 77.62 86 ILE A O 1
ATOM 649 N N . ILE A 1 87 ? -14.828 7.543 12.169 1.00 80.19 87 ILE A N 1
ATOM 650 C CA . ILE A 1 87 ? -14.454 8.480 13.238 1.00 80.19 87 ILE A CA 1
ATOM 651 C C . ILE A 1 87 ? -15.455 8.402 14.398 1.00 80.19 87 ILE A C 1
ATOM 653 O O . ILE A 1 87 ? -15.052 8.165 15.535 1.00 80.19 87 ILE A O 1
ATOM 657 N N . ARG A 1 88 ? -16.763 8.502 14.128 1.00 80.12 88 ARG A N 1
ATOM 658 C CA . ARG A 1 88 ? -17.800 8.429 15.173 1.00 80.12 88 ARG A CA 1
ATOM 659 C C . ARG A 1 88 ? -17.818 7.093 15.908 1.00 80.12 88 ARG A C 1
ATOM 661 O O . ARG A 1 88 ? -17.986 7.072 17.124 1.00 80.12 88 ARG A O 1
ATOM 668 N N . ALA A 1 89 ? -17.650 5.981 15.196 1.00 79.94 89 ALA A N 1
ATOM 669 C CA . ALA A 1 89 ? -17.607 4.657 15.813 1.00 79.94 89 ALA A CA 1
ATOM 670 C C . ALA A 1 89 ? -16.382 4.491 16.732 1.00 79.94 89 ALA A C 1
ATOM 672 O O . ALA A 1 89 ? -16.487 3.887 17.803 1.00 79.94 89 ALA A O 1
ATOM 673 N N . LEU A 1 90 ? -15.233 5.057 16.348 1.00 82.19 90 LEU A N 1
ATOM 674 C CA . LEU A 1 90 ? -14.029 5.092 17.180 1.00 82.19 90 LEU A CA 1
ATOM 675 C C . LEU A 1 90 ? -14.197 6.004 18.402 1.00 82.19 90 LEU A C 1
ATOM 677 O O . LEU A 1 90 ? -13.822 5.613 19.507 1.00 82.19 90 LEU A O 1
ATOM 681 N N . GLU A 1 91 ? -14.798 7.183 18.232 1.00 83.38 91 GLU A N 1
ATOM 682 C CA . GLU A 1 91 ? -15.103 8.108 19.330 1.00 83.38 91 GLU A CA 1
ATOM 683 C C . GLU A 1 91 ? -16.065 7.482 20.342 1.00 83.38 91 GLU A C 1
ATOM 685 O O . GLU A 1 91 ? -15.763 7.447 21.532 1.00 83.38 91 GLU A O 1
ATOM 690 N N . GLN A 1 92 ? -17.167 6.885 19.879 1.00 81.75 92 GLN A N 1
ATOM 691 C CA . GLN A 1 92 ? -18.132 6.209 20.747 1.00 81.75 92 GLN A CA 1
ATOM 692 C C . GLN A 1 92 ? -17.482 5.072 21.547 1.00 81.75 92 GLN A C 1
ATOM 694 O O . GLN A 1 92 ? -17.793 4.872 22.722 1.00 81.75 92 GLN A O 1
ATOM 699 N N . ARG A 1 93 ? -16.560 4.327 20.926 1.00 74.44 93 ARG A N 1
ATOM 700 C CA . ARG A 1 93 ? -15.817 3.257 21.596 1.00 74.44 93 ARG A CA 1
ATOM 701 C C . ARG A 1 93 ? -14.839 3.799 22.634 1.00 74.44 93 ARG A C 1
ATOM 703 O O . ARG A 1 93 ? -14.787 3.258 23.736 1.00 74.44 93 ARG A O 1
ATOM 710 N N . ARG A 1 94 ? -14.094 4.861 22.309 1.00 75.50 94 ARG A N 1
ATOM 711 C CA . ARG A 1 94 ? -13.214 5.563 23.257 1.00 75.50 94 ARG A CA 1
ATOM 712 C C . ARG A 1 94 ? -14.009 6.038 24.470 1.00 75.50 94 ARG A C 1
ATOM 714 O O . ARG A 1 94 ? -13.579 5.832 25.604 1.00 75.50 94 ARG A O 1
ATOM 721 N N . ASP A 1 95 ? -15.166 6.641 24.237 1.00 76.44 95 ASP A N 1
ATOM 722 C CA . ASP A 1 95 ? -16.004 7.193 25.296 1.00 76.44 95 ASP A CA 1
ATOM 723 C C . ASP A 1 95 ? -16.597 6.072 26.172 1.00 76.44 95 ASP A C 1
ATOM 725 O O . ASP A 1 95 ? -16.560 6.166 27.397 1.00 76.44 95 ASP A O 1
ATOM 729 N N . ALA A 1 96 ? -17.023 4.951 25.574 1.00 70.81 96 ALA A N 1
ATOM 730 C CA . ALA A 1 96 ? -17.462 3.759 26.309 1.00 70.81 96 ALA A CA 1
ATOM 731 C C . ALA A 1 96 ? -16.331 3.096 27.121 1.00 70.81 96 ALA A C 1
ATOM 733 O O . ALA A 1 96 ? -16.564 2.576 28.209 1.00 70.81 96 ALA A O 1
ATOM 734 N N . GLN A 1 97 ? -15.097 3.119 26.612 1.00 66.50 97 GLN A N 1
ATOM 735 C CA . GLN A 1 97 ? -13.921 2.566 27.293 1.00 66.50 97 GLN A CA 1
ATOM 736 C C . GLN A 1 97 ? -13.351 3.499 28.375 1.00 66.50 97 GLN A C 1
ATOM 738 O O . GLN A 1 97 ? -12.587 3.052 29.230 1.00 66.50 97 GLN A O 1
ATOM 743 N N . SER A 1 98 ? -13.739 4.775 28.364 1.00 64.75 98 SER A N 1
ATOM 744 C CA . SER A 1 98 ? -13.394 5.754 29.400 1.00 64.75 98 SER A CA 1
ATOM 745 C C . SER A 1 98 ? -14.259 5.607 30.663 1.00 64.75 98 SER A C 1
ATOM 747 O O . SER A 1 98 ? -13.951 6.231 31.678 1.00 64.75 98 SER A O 1
ATOM 749 N N . ASP A 1 99 ? -15.313 4.777 30.633 1.00 66.00 99 ASP A N 1
ATOM 750 C CA . ASP A 1 99 ? -16.117 4.442 31.814 1.00 66.00 99 ASP A CA 1
ATOM 751 C C . ASP A 1 99 ? -15.278 3.589 32.801 1.00 66.00 99 ASP A C 1
ATOM 753 O O . ASP A 1 99 ? -14.822 2.492 32.454 1.00 66.00 99 ASP A O 1
ATOM 757 N N . PRO A 1 100 ? -15.043 4.061 34.041 1.00 58.69 100 PRO A N 1
ATOM 758 C CA . PRO A 1 100 ? -14.099 3.463 34.992 1.00 58.69 100 PRO A CA 1
ATOM 759 C C . PRO A 1 100 ? -14.465 2.058 35.504 1.00 58.69 100 PRO A C 1
ATOM 761 O O . PRO A 1 100 ? -13.726 1.497 36.312 1.00 58.69 100 PRO A O 1
ATOM 764 N N . LYS A 1 101 ? -15.586 1.462 35.077 1.00 62.62 101 LYS A N 1
ATOM 765 C CA . LYS A 1 101 ? -16.116 0.239 35.696 1.00 62.62 101 LYS A CA 1
ATOM 766 C C . LYS A 1 101 ? -15.440 -1.088 35.333 1.00 62.62 101 LYS A C 1
ATOM 768 O O . LYS A 1 101 ? -15.668 -2.003 36.114 1.00 62.62 101 LYS A O 1
ATOM 773 N N . ASN A 1 102 ? -14.667 -1.231 34.237 1.00 55.50 102 ASN A N 1
ATOM 774 C CA . ASN A 1 102 ? -13.710 -2.351 33.968 1.00 55.50 102 ASN A CA 1
ATOM 775 C C . ASN A 1 102 ? -13.163 -2.395 32.504 1.00 55.50 102 ASN A C 1
ATOM 777 O O . ASN A 1 102 ? -13.401 -3.369 31.784 1.00 55.50 102 ASN A O 1
ATOM 781 N N . PRO A 1 103 ? -12.413 -1.395 32.004 1.00 60.31 103 PRO A N 1
ATOM 782 C CA . PRO A 1 103 ? -11.961 -1.410 30.604 1.00 60.31 103 PRO A CA 1
ATOM 783 C C . PRO A 1 103 ? -10.736 -2.310 30.322 1.00 60.31 103 PRO A C 1
ATOM 785 O O . PRO A 1 103 ? -10.631 -2.897 29.245 1.00 60.31 103 PRO A O 1
ATOM 788 N N . THR A 1 104 ? -9.794 -2.454 31.260 1.00 60.91 104 THR A N 1
ATOM 789 C CA . THR A 1 104 ? -8.473 -3.062 30.978 1.00 60.91 104 THR A CA 1
ATOM 790 C C . THR A 1 104 ? -8.469 -4.592 31.021 1.00 60.91 104 THR A C 1
ATOM 792 O O . THR A 1 104 ? -7.816 -5.235 30.198 1.00 60.91 104 THR A O 1
ATOM 795 N N . THR A 1 105 ? -9.213 -5.192 31.953 1.00 66.06 105 THR A N 1
ATOM 796 C CA . THR A 1 105 ? -9.346 -6.654 32.095 1.00 66.06 105 THR A CA 1
ATOM 797 C C . THR A 1 105 ? -10.150 -7.257 30.948 1.00 66.06 105 THR A C 1
ATOM 799 O O . THR A 1 105 ? -9.692 -8.212 30.324 1.00 66.06 105 THR A O 1
ATOM 802 N N . ALA A 1 106 ? -11.274 -6.633 30.582 1.00 75.75 106 ALA A N 1
ATOM 803 C CA . ALA A 1 106 ? -12.103 -7.068 29.458 1.00 75.75 106 ALA A CA 1
ATOM 804 C C . ALA A 1 106 ? -11.329 -7.082 28.128 1.00 75.75 106 ALA A C 1
ATOM 806 O O . ALA A 1 106 ? -11.487 -8.004 27.324 1.00 75.75 106 ALA A O 1
ATOM 807 N N . LEU A 1 107 ? -10.452 -6.094 27.912 1.00 80.94 107 LEU A N 1
ATOM 808 C CA . LEU A 1 107 ? -9.630 -6.022 26.708 1.00 80.94 107 LEU A CA 1
ATOM 809 C C . LEU A 1 107 ? -8.536 -7.098 26.679 1.00 80.94 107 LEU A C 1
ATOM 811 O O . LEU A 1 107 ? -8.329 -7.724 25.644 1.00 80.94 107 LEU A O 1
ATOM 815 N N . ALA A 1 108 ? -7.862 -7.345 27.805 1.00 85.12 108 ALA A N 1
ATOM 816 C CA . ALA A 1 108 ? -6.836 -8.384 27.905 1.00 85.12 108 ALA A CA 1
ATOM 817 C C . ALA A 1 108 ? -7.418 -9.803 27.754 1.00 85.12 108 ALA A C 1
ATOM 819 O O . ALA A 1 108 ? -6.783 -10.686 27.173 1.00 85.12 108 ALA A O 1
ATOM 820 N N . ASP A 1 109 ? -8.634 -10.031 28.255 1.00 87.81 109 ASP A N 1
ATOM 821 C CA . ASP A 1 109 ? -9.355 -11.292 28.069 1.00 87.81 109 ASP A CA 1
ATOM 822 C C . ASP A 1 109 ? -9.835 -11.463 26.620 1.00 87.81 109 ASP A C 1
ATOM 824 O O . ASP A 1 109 ? -9.825 -12.571 26.079 1.00 87.81 109 ASP A O 1
ATOM 828 N N . PHE A 1 110 ? -10.235 -10.374 25.956 1.00 88.25 110 PHE A N 1
ATOM 829 C CA . PHE A 1 110 ? -10.550 -10.396 24.528 1.00 88.25 110 PHE A CA 1
ATOM 830 C C . PHE A 1 110 ? -9.309 -10.684 23.671 1.00 88.25 110 PHE A C 1
ATOM 832 O O . PHE A 1 110 ? -9.366 -11.540 22.793 1.00 88.25 110 PHE A O 1
ATOM 839 N N . GLU A 1 111 ? -8.176 -10.046 23.971 1.00 90.75 111 GLU A N 1
ATOM 840 C CA . GLU A 1 111 ? -6.891 -10.286 23.302 1.00 90.75 111 GLU A CA 1
ATOM 841 C C . GLU A 1 111 ? -6.485 -11.763 23.371 1.00 90.75 111 GLU A C 1
ATOM 843 O O . GLU A 1 111 ? -6.136 -12.362 22.353 1.00 90.75 111 GLU A O 1
ATOM 848 N N . ARG A 1 112 ? -6.613 -12.389 24.549 1.00 91.81 112 ARG A N 1
ATOM 849 C CA . ARG A 1 112 ? -6.351 -13.827 24.716 1.00 91.81 112 ARG A CA 1
ATOM 850 C C . ARG A 1 112 ? -7.259 -14.692 23.842 1.00 91.81 112 ARG A C 1
ATOM 852 O O . ARG A 1 112 ? -6.769 -15.628 23.215 1.00 91.81 112 ARG A O 1
ATOM 859 N N . ARG A 1 113 ? -8.556 -14.377 23.761 1.00 91.62 113 ARG A N 1
ATOM 860 C CA . ARG A 1 113 ? -9.507 -15.107 22.902 1.00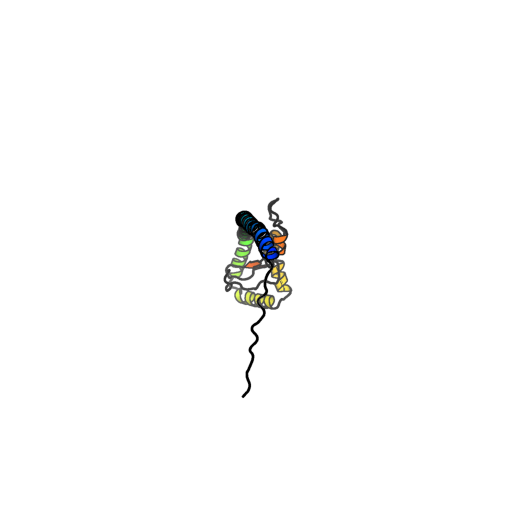 91.62 113 ARG A CA 1
ATOM 861 C C . ARG A 1 113 ? -9.209 -14.926 21.413 1.00 91.62 113 ARG A C 1
ATOM 863 O O . ARG A 1 113 ? -9.270 -15.898 20.666 1.00 91.62 113 ARG A O 1
ATOM 870 N N . TRP A 1 114 ? -8.816 -13.722 20.997 1.00 91.69 114 TRP A N 1
ATOM 871 C CA . TRP A 1 114 ? -8.361 -13.456 19.631 1.00 91.69 114 TRP A CA 1
ATOM 872 C C . TRP A 1 114 ? -7.121 -14.285 19.278 1.00 91.69 114 TRP A C 1
ATOM 874 O O . TRP A 1 114 ? -7.100 -14.973 18.259 1.00 91.69 114 TRP A O 1
ATOM 884 N N . MET A 1 115 ? -6.108 -14.290 20.151 1.00 90.56 115 MET A N 1
ATOM 885 C CA . MET A 1 115 ? -4.893 -15.090 19.953 1.00 90.56 115 MET A CA 1
ATOM 886 C C . MET A 1 115 ? -5.175 -16.595 19.931 1.00 90.56 115 MET A C 1
ATOM 888 O O . MET A 1 115 ? -4.554 -17.321 19.159 1.00 90.56 115 MET A O 1
ATOM 892 N N . ALA A 1 116 ? -6.140 -17.053 20.729 1.00 93.75 116 ALA A N 1
ATOM 893 C CA . ALA A 1 116 ? -6.606 -18.436 20.736 1.00 93.75 116 ALA A CA 1
ATOM 894 C C . ALA A 1 116 ? -7.481 -18.806 19.522 1.00 93.75 116 ALA A C 1
ATOM 896 O O . ALA A 1 116 ? -7.920 -19.950 19.433 1.00 93.75 116 ALA A O 1
ATOM 897 N N . ARG A 1 117 ? -7.737 -17.865 18.598 1.00 89.62 117 ARG A N 1
ATOM 898 C CA . ARG A 1 117 ? -8.615 -18.044 17.430 1.00 89.62 117 ARG A CA 1
ATOM 899 C C . ARG A 1 117 ? -10.020 -18.515 17.811 1.00 89.62 117 ARG A C 1
ATOM 901 O O . ARG A 1 117 ? -10.640 -19.303 17.102 1.00 89.62 117 ARG A O 1
ATOM 908 N N . ASP A 1 118 ? -10.526 -18.009 18.934 1.00 93.31 118 ASP A N 1
ATOM 909 C CA . ASP A 1 118 ? -11.901 -18.253 19.358 1.00 93.31 118 ASP A CA 1
ATOM 910 C C . ASP A 1 118 ? -12.882 -17.723 18.301 1.00 93.31 118 ASP A C 1
ATOM 912 O O . ASP A 1 118 ? -12.836 -16.549 17.919 1.00 93.31 118 ASP A O 1
ATOM 916 N N . ALA A 1 119 ? -13.793 -18.584 17.845 1.00 91.00 119 ALA A N 1
ATOM 917 C CA . ALA A 1 119 ? -14.740 -18.265 16.782 1.00 91.00 119 ALA A CA 1
ATOM 918 C C . ALA A 1 119 ? -15.634 -17.070 17.148 1.00 91.00 119 ALA A C 1
ATOM 920 O O . ALA A 1 119 ? -15.955 -16.252 16.286 1.00 91.00 119 ALA A O 1
ATOM 921 N N . ALA A 1 120 ? -16.004 -16.935 18.426 1.00 90.19 120 ALA A N 1
ATOM 922 C CA . ALA A 1 120 ? -16.811 -15.810 18.889 1.00 90.19 120 ALA A CA 1
ATOM 923 C C . ALA A 1 120 ? -16.033 -14.485 18.833 1.00 90.19 120 ALA A C 1
ATOM 925 O O . ALA A 1 120 ? -16.575 -13.473 18.386 1.00 90.19 120 ALA A O 1
ATOM 926 N N . ALA A 1 121 ? -14.758 -14.492 19.239 1.00 88.31 121 ALA A N 1
ATOM 927 C CA . ALA A 1 121 ? -13.894 -13.317 19.170 1.00 88.31 121 ALA A CA 1
ATOM 928 C C . ALA A 1 121 ? -13.624 -12.897 17.718 1.00 88.31 121 ALA A C 1
ATOM 930 O O . ALA A 1 121 ? -13.782 -11.718 17.398 1.00 88.31 121 ALA A O 1
ATOM 931 N N . ILE A 1 122 ? -13.312 -13.854 16.835 1.00 90.88 122 ILE A N 1
ATOM 932 C CA . ILE A 1 122 ? -13.116 -13.592 15.401 1.00 90.88 122 ILE A CA 1
ATOM 933 C C . ILE A 1 122 ? -14.375 -12.966 14.809 1.00 90.88 122 ILE A C 1
ATOM 935 O O . ILE A 1 122 ? -14.325 -11.857 14.282 1.00 90.88 122 ILE A O 1
ATOM 939 N N . LYS A 1 123 ? -15.527 -13.619 14.989 1.00 89.88 123 LYS A N 1
ATOM 940 C CA . LYS A 1 123 ? -16.799 -13.135 14.452 1.00 89.88 123 LYS A CA 1
ATOM 941 C C . LYS A 1 123 ? -17.148 -11.739 14.962 1.00 89.88 123 LYS A C 1
ATOM 943 O O . LYS A 1 123 ? -17.570 -10.891 14.190 1.00 89.88 123 LYS A O 1
ATOM 948 N N . SER A 1 124 ? -16.922 -11.461 16.246 1.00 88.31 124 SER A N 1
ATOM 949 C CA . SER A 1 124 ? -17.208 -10.140 16.819 1.00 88.31 124 SER A CA 1
ATOM 950 C C . SER A 1 124 ? -16.359 -9.007 16.231 1.00 88.31 124 SER A C 1
ATOM 952 O O . SER A 1 124 ? -16.766 -7.848 16.291 1.00 88.31 124 SER A O 1
ATOM 954 N N . LEU A 1 125 ? -15.189 -9.323 15.668 1.00 89.06 125 LEU A N 1
ATOM 955 C CA . LEU A 1 125 ? -14.314 -8.343 15.036 1.00 89.06 125 LEU A CA 1
ATOM 956 C C . LEU A 1 125 ? -14.502 -8.295 13.521 1.00 89.06 125 LEU A C 1
ATOM 958 O O . LEU A 1 125 ? -14.355 -7.221 12.955 1.00 89.06 125 LEU A O 1
ATOM 962 N N . THR A 1 126 ? -14.854 -9.404 12.873 1.00 89.75 126 THR A N 1
ATOM 963 C CA . THR A 1 126 ? -15.067 -9.473 11.418 1.00 89.75 126 THR A CA 1
ATOM 964 C C . THR A 1 126 ? -16.484 -9.072 10.994 1.00 89.75 126 THR A C 1
ATOM 966 O O . THR A 1 126 ? -16.643 -8.463 9.944 1.00 89.75 126 THR A O 1
ATOM 969 N N . ASP A 1 127 ? -17.497 -9.281 11.838 1.00 89.75 127 ASP A N 1
ATOM 970 C CA . ASP A 1 127 ? -18.905 -8.979 11.515 1.00 89.75 127 ASP 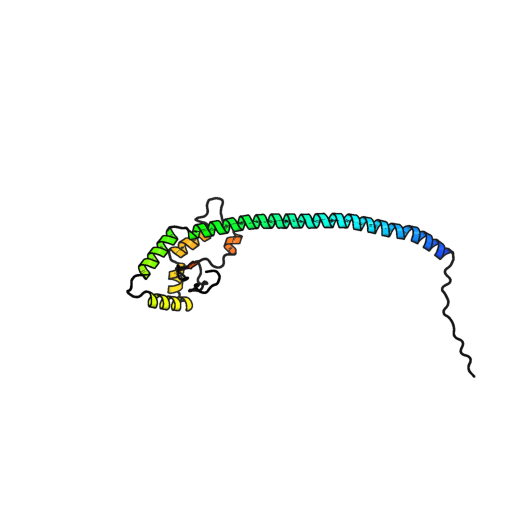A CA 1
ATOM 971 C C . ASP A 1 127 ? -19.395 -7.665 12.151 1.00 89.75 127 ASP A C 1
ATOM 973 O O . ASP A 1 127 ? -20.597 -7.430 12.294 1.00 89.75 127 ASP A O 1
ATOM 977 N N . ASN A 1 128 ? -18.483 -6.800 12.598 1.00 87.62 128 ASN A N 1
ATOM 978 C CA . ASN A 1 128 ? -18.869 -5.527 13.200 1.00 87.62 128 ASN A CA 1
ATOM 979 C C . ASN A 1 128 ? -19.109 -4.432 12.136 1.00 87.62 128 ASN A C 1
ATOM 981 O O . ASN A 1 128 ? -18.703 -4.586 10.978 1.00 87.62 128 ASN A O 1
ATOM 985 N N . PRO A 1 129 ? -19.755 -3.306 12.502 1.00 85.88 129 PRO A N 1
ATOM 986 C CA . PRO A 1 129 ? -20.044 -2.233 11.552 1.00 85.88 129 PRO A CA 1
ATOM 987 C C . PRO A 1 129 ? -18.798 -1.663 10.861 1.00 85.88 129 PRO A C 1
ATOM 989 O O . PRO A 1 129 ? -18.847 -1.360 9.675 1.00 85.88 129 PRO A O 1
ATOM 992 N N . LEU A 1 130 ? -17.664 -1.570 11.566 1.00 85.38 130 LEU A N 1
ATOM 993 C CA . LEU A 1 130 ? -16.405 -1.099 10.981 1.00 85.38 130 LEU A CA 1
ATOM 994 C C . LEU A 1 130 ? -15.890 -2.072 9.919 1.00 85.38 130 LEU A C 1
ATOM 996 O O . LEU A 1 130 ? -15.497 -1.655 8.838 1.00 85.38 130 LEU A O 1
ATOM 1000 N N . SER A 1 131 ? -15.930 -3.369 10.196 1.00 87.38 131 SER A N 1
ATOM 1001 C CA . SER A 1 131 ? -15.516 -4.405 9.250 1.00 87.38 131 SER A CA 1
ATOM 1002 C C . SER A 1 131 ? -16.451 -4.490 8.051 1.00 87.38 131 SER A C 1
ATOM 1004 O O . SER A 1 131 ? -15.985 -4.682 6.932 1.00 87.38 131 SER A O 1
ATOM 1006 N N . THR A 1 132 ? -17.747 -4.246 8.254 1.00 85.69 132 THR A N 1
ATOM 1007 C CA . THR A 1 132 ? -18.722 -4.115 7.160 1.00 85.69 132 THR A CA 1
ATOM 1008 C C . THR A 1 132 ? -18.353 -2.950 6.240 1.00 85.69 132 THR A C 1
ATOM 1010 O O . THR A 1 132 ? -18.245 -3.149 5.033 1.00 85.69 132 THR A O 1
ATOM 1013 N N . LEU A 1 133 ? -18.036 -1.774 6.798 1.00 81.38 133 LEU A N 1
ATOM 1014 C CA . LEU A 1 133 ? -17.548 -0.633 6.015 1.00 81.38 133 LEU A CA 1
ATOM 1015 C C . LEU A 1 133 ? -16.256 -0.975 5.262 1.00 81.38 133 LEU A C 1
ATOM 1017 O O . LEU A 1 133 ? -16.140 -0.673 4.076 1.00 81.38 133 LEU A O 1
ATOM 1021 N N . LEU A 1 134 ? -15.299 -1.656 5.905 1.00 82.88 134 LEU A N 1
ATOM 1022 C CA . LEU A 1 134 ? -14.073 -2.109 5.236 1.00 82.88 134 LEU A CA 1
ATOM 1023 C C . LEU A 1 134 ? -14.379 -3.031 4.047 1.00 82.88 134 LEU A C 1
ATOM 1025 O O . LEU A 1 134 ? -13.780 -2.873 2.983 1.00 82.88 134 LEU A O 1
ATOM 1029 N N . HIS A 1 135 ? -15.336 -3.951 4.191 1.00 82.06 135 HIS A N 1
ATOM 1030 C CA . HIS A 1 135 ? -15.797 -4.798 3.093 1.00 82.06 135 HIS A CA 1
ATOM 1031 C C . HIS A 1 135 ? -16.468 -3.989 1.971 1.00 82.06 135 HIS A C 1
ATOM 1033 O O . HIS A 1 135 ? -16.216 -4.263 0.797 1.00 82.06 135 HIS A O 1
ATOM 1039 N N . GLU A 1 136 ? -17.276 -2.980 2.288 1.00 79.00 136 GLU A N 1
ATOM 1040 C CA . GLU A 1 136 ? -17.933 -2.110 1.300 1.00 79.00 136 GLU A CA 1
ATOM 1041 C C . GLU A 1 136 ? -16.927 -1.231 0.537 1.00 79.00 136 GLU A C 1
ATOM 1043 O O . GLU A 1 136 ? -17.032 -1.067 -0.682 1.00 79.00 136 GLU A O 1
ATOM 1048 N N . TYR A 1 137 ? -15.906 -0.711 1.223 1.00 73.25 137 TYR A N 1
ATOM 1049 C CA . TYR A 1 137 ? -14.788 -0.012 0.587 1.00 73.25 137 TYR A CA 1
ATOM 1050 C C . TYR A 1 137 ? -13.972 -0.945 -0.309 1.00 73.25 137 TYR A C 1
ATOM 1052 O O . TYR A 1 137 ? -13.705 -0.613 -1.463 1.00 73.25 137 TYR A O 1
ATOM 1060 N N . PHE A 1 138 ? -13.646 -2.143 0.178 1.00 73.31 138 PHE A N 1
ATOM 1061 C CA . PHE A 1 138 ? -12.872 -3.126 -0.576 1.00 73.31 138 PHE A CA 1
ATOM 1062 C C . PHE A 1 138 ? -13.604 -3.647 -1.822 1.00 73.31 138 PHE A C 1
ATOM 1064 O O . PHE A 1 138 ? -13.000 -3.847 -2.878 1.00 73.31 138 PHE A O 1
ATOM 1071 N N . THR A 1 139 ? -14.916 -3.863 -1.721 1.00 71.94 139 THR A N 1
ATOM 1072 C CA . THR A 1 139 ? -15.757 -4.291 -2.852 1.00 71.94 139 THR A CA 1
ATOM 1073 C C . THR A 1 139 ? -16.030 -3.160 -3.846 1.00 71.94 139 THR A C 1
ATOM 1075 O O . THR A 1 139 ? -16.445 -3.434 -4.972 1.00 71.94 139 THR A O 1
ATOM 1078 N N . GLY A 1 140 ? -15.721 -1.910 -3.483 1.00 63.06 140 GLY A N 1
ATOM 1079 C CA . GLY A 1 140 ? -15.879 -0.740 -4.342 1.00 63.06 140 GLY A CA 1
ATOM 1080 C C . GLY A 1 140 ? -17.301 -0.181 -4.367 1.00 63.06 140 GLY A C 1
ATOM 1081 O O . GLY A 1 140 ? -17.635 0.563 -5.284 1.00 63.06 140 GLY A O 1
ATOM 1082 N N . VAL A 1 141 ? -18.141 -0.503 -3.376 1.00 59.53 141 VAL A N 1
ATOM 1083 C CA . VAL A 1 141 ? -19.502 0.060 -3.242 1.00 59.53 141 VAL A CA 1
ATOM 1084 C C . VAL A 1 141 ? -19.448 1.577 -3.022 1.00 59.53 141 VAL A C 1
ATOM 1086 O O . VAL A 1 141 ? -20.311 2.308 -3.500 1.00 59.53 141 VAL A O 1
ATOM 1089 N N . HIS A 1 142 ? -18.381 2.059 -2.380 1.00 55.19 142 HIS A N 1
ATOM 1090 C CA . HIS A 1 142 ? -18.097 3.483 -2.181 1.00 55.19 142 HIS A CA 1
ATOM 1091 C C . HIS A 1 142 ? -17.201 4.101 -3.271 1.00 55.19 142 HIS A C 1
ATOM 1093 O O . HIS A 1 142 ? -16.813 5.268 -3.168 1.00 55.19 142 HIS A O 1
ATOM 1099 N N . SER A 1 143 ? -16.844 3.348 -4.317 1.00 54.47 143 SER A N 1
ATOM 1100 C CA . SER A 1 143 ? -16.102 3.891 -5.457 1.00 54.47 143 SER A CA 1
ATOM 1101 C C . SER A 1 143 ? -17.032 4.718 -6.344 1.00 54.47 143 SER A C 1
ATOM 1103 O O . SER A 1 143 ? -18.129 4.284 -6.692 1.00 54.47 143 SER A O 1
ATOM 1105 N N . ALA A 1 144 ? -16.588 5.906 -6.761 1.00 49.66 144 ALA A N 1
ATOM 1106 C CA . ALA A 1 144 ? -17.312 6.689 -7.758 1.00 49.66 144 ALA A CA 1
ATOM 1107 C C . ALA A 1 144 ? -17.432 5.895 -9.082 1.00 49.66 144 ALA A C 1
ATOM 1109 O O . ALA A 1 144 ? -16.511 5.145 -9.427 1.00 49.66 144 ALA A O 1
ATOM 1110 N N . PRO A 1 145 ? -18.530 6.036 -9.852 1.00 46.31 145 PRO A N 1
ATOM 1111 C CA . PRO A 1 145 ? -18.663 5.369 -11.146 1.00 46.31 145 PRO A CA 1
ATOM 1112 C C . PRO A 1 145 ? -17.495 5.752 -12.070 1.00 46.31 145 PRO A C 1
ATOM 1114 O O . PRO A 1 145 ? -17.237 6.930 -12.299 1.00 46.31 145 PRO A O 1
ATOM 1117 N N . GLY A 1 146 ? -16.771 4.744 -12.570 1.00 51.16 146 GLY A N 1
ATOM 1118 C CA . GLY A 1 146 ? -15.536 4.911 -13.355 1.00 51.16 146 GLY A CA 1
ATOM 1119 C C . GLY A 1 146 ? -14.230 4.754 -12.561 1.00 51.16 146 GLY A C 1
ATOM 1120 O O . GLY A 1 146 ? -13.168 4.707 -13.169 1.00 51.16 146 GLY A O 1
ATOM 1121 N N . GLN A 1 147 ? -14.310 4.607 -11.234 1.00 51.34 147 GLN A N 1
ATOM 1122 C CA . GLN A 1 147 ? -13.176 4.534 -10.302 1.00 51.34 147 GLN A CA 1
ATOM 1123 C C . GLN A 1 147 ? -13.128 3.183 -9.562 1.00 51.34 147 GLN A C 1
ATOM 1125 O O . GLN A 1 147 ? -12.848 3.088 -8.364 1.00 51.34 147 GLN A O 1
ATOM 1130 N N . LEU A 1 148 ? -13.499 2.111 -10.268 1.00 51.72 148 LEU A N 1
ATOM 1131 C CA . LEU A 1 148 ? -13.379 0.754 -9.746 1.00 51.72 148 LEU A CA 1
ATOM 1132 C C . LEU A 1 148 ? -11.892 0.425 -9.645 1.00 51.72 148 LEU A C 1
ATOM 1134 O O . LEU A 1 148 ? -11.214 0.380 -10.671 1.00 51.72 148 LEU A O 1
ATOM 1138 N N . LEU A 1 149 ? -11.417 0.129 -8.430 1.00 52.50 149 LEU A N 1
ATOM 1139 C CA . LEU A 1 149 ? -10.088 -0.445 -8.213 1.00 52.50 149 LEU A CA 1
ATOM 1140 C C . LEU A 1 149 ? -9.856 -1.544 -9.267 1.00 52.50 149 LEU A C 1
ATOM 1142 O O . LEU A 1 149 ? -10.712 -2.438 -9.399 1.00 52.50 149 LEU A O 1
ATOM 1146 N N . PRO A 1 150 ? -8.757 -1.500 -10.041 1.00 55.34 150 PRO A N 1
ATOM 1147 C CA . PRO A 1 150 ? -8.428 -2.571 -10.964 1.00 55.34 150 PRO A CA 1
ATOM 1148 C C . PRO A 1 150 ? -8.451 -3.901 -10.208 1.00 55.34 150 PRO A C 1
ATOM 1150 O O . PRO A 1 150 ? -7.956 -3.993 -9.084 1.00 55.34 150 PRO A O 1
ATOM 1153 N N . HIS A 1 151 ? -9.022 -4.947 -10.809 1.00 51.09 151 HIS A N 1
ATOM 1154 C CA . HIS A 1 151 ? -9.197 -6.254 -10.156 1.00 51.09 151 HIS A CA 1
ATOM 1155 C C . HIS A 1 151 ? -7.888 -6.800 -9.539 1.00 51.09 151 HIS A C 1
ATOM 1157 O O . HIS A 1 151 ? -7.908 -7.485 -8.519 1.00 51.09 151 HIS A O 1
ATOM 1163 N N . VAL A 1 152 ? -6.745 -6.422 -10.120 1.00 48.53 152 VAL A N 1
ATOM 1164 C CA . VAL A 1 152 ? -5.396 -6.786 -9.671 1.00 48.53 152 VAL A CA 1
ATOM 1165 C C . VAL A 1 152 ? -5.063 -6.227 -8.277 1.00 48.53 152 VAL A C 1
ATOM 1167 O O . VAL A 1 152 ? -4.487 -6.948 -7.459 1.00 48.53 152 VAL A O 1
ATOM 1170 N N . VAL A 1 153 ? -5.481 -4.995 -7.963 1.00 55.00 153 VAL A N 1
ATOM 1171 C CA . VAL A 1 153 ? -5.234 -4.356 -6.656 1.00 55.00 153 VAL A CA 1
ATOM 1172 C C . VAL A 1 153 ? -6.045 -5.062 -5.567 1.00 55.00 153 VAL A C 1
ATOM 1174 O O . VAL A 1 153 ? -5.477 -5.493 -4.567 1.00 55.00 153 VAL A O 1
ATOM 1177 N N . ARG A 1 154 ? -7.331 -5.351 -5.828 1.00 60.28 154 ARG A N 1
ATOM 1178 C CA . ARG A 1 154 ? -8.176 -6.147 -4.913 1.00 60.28 154 ARG A CA 1
ATOM 1179 C C . ARG A 1 154 ? -7.603 -7.537 -4.626 1.00 60.28 154 ARG A C 1
ATOM 1181 O O . ARG A 1 154 ? -7.681 -8.006 -3.500 1.00 60.28 154 ARG A O 1
ATOM 1188 N N . SER A 1 155 ? -6.997 -8.196 -5.617 1.00 58.47 155 SER A N 1
ATOM 1189 C CA . SER A 1 155 ? -6.390 -9.526 -5.420 1.00 58.47 155 SER A CA 1
ATOM 1190 C C . SER A 1 155 ? -5.094 -9.511 -4.591 1.00 58.47 155 SER A C 1
ATOM 1192 O O . SER A 1 155 ? -4.678 -10.548 -4.060 1.00 58.47 155 SER A O 1
ATOM 1194 N N . SER A 1 156 ? -4.459 -8.340 -4.471 1.00 62.00 156 SER A N 1
ATOM 1195 C CA . SER A 1 156 ? -3.158 -8.171 -3.815 1.00 62.00 156 SER A CA 1
ATOM 1196 C C . SER A 1 156 ? -3.282 -7.753 -2.348 1.00 62.00 156 SER A C 1
ATOM 1198 O O . SER A 1 156 ? -2.396 -8.076 -1.554 1.00 62.00 156 SER A O 1
ATOM 1200 N N . THR A 1 157 ? -4.382 -7.105 -1.956 1.00 69.62 157 THR A N 1
ATOM 1201 C CA . THR A 1 157 ? -4.646 -6.727 -0.561 1.00 69.62 157 THR A CA 1
ATOM 1202 C C . THR A 1 157 ? -4.899 -7.970 0.287 1.00 69.62 157 THR A C 1
ATOM 1204 O O . THR A 1 157 ? -5.965 -8.579 0.243 1.00 69.62 157 THR A O 1
ATOM 1207 N N . LYS A 1 158 ? -3.894 -8.369 1.072 1.00 72.06 158 LYS A N 1
ATOM 1208 C CA . LYS A 1 158 ? -3.980 -9.543 1.953 1.00 72.06 158 LYS A CA 1
ATOM 1209 C C . LYS A 1 158 ? -4.711 -9.264 3.260 1.00 72.06 158 LYS A C 1
ATOM 1211 O O . LYS A 1 158 ? -5.305 -10.179 3.817 1.00 72.06 158 LYS A O 1
ATOM 1216 N N . MET A 1 159 ? -4.639 -8.031 3.756 1.00 79.94 159 MET A N 1
ATOM 1217 C CA . MET A 1 159 ? -5.212 -7.627 5.037 1.00 79.94 159 MET A CA 1
ATOM 1218 C C . MET A 1 159 ? -5.652 -6.166 4.961 1.00 79.94 159 MET A C 1
ATOM 1220 O O . MET A 1 159 ? -4.859 -5.308 4.582 1.00 79.94 159 MET A O 1
ATOM 1224 N N . LEU A 1 160 ? -6.896 -5.897 5.358 1.00 84.06 160 LEU A N 1
ATOM 1225 C CA . LEU A 1 160 ? -7.420 -4.555 5.600 1.00 84.06 160 LEU A CA 1
ATOM 1226 C C . LEU A 1 160 ? -8.086 -4.551 6.979 1.00 84.06 160 LEU A C 1
ATOM 1228 O O . LEU A 1 160 ? -8.881 -5.442 7.308 1.00 84.06 160 LEU A O 1
ATOM 1232 N N . PHE A 1 161 ? -7.694 -3.597 7.815 1.00 89.44 161 PHE A N 1
ATOM 1233 C CA . PHE A 1 161 ? -8.114 -3.518 9.207 1.00 89.44 161 PHE A CA 1
ATOM 1234 C C . PHE A 1 161 ? -7.973 -2.099 9.755 1.00 89.44 161 PHE A C 1
ATOM 1236 O O . PHE A 1 161 ? -7.317 -1.250 9.157 1.00 89.44 161 PHE A O 1
ATOM 1243 N N . LEU A 1 162 ? -8.604 -1.864 10.901 1.00 87.94 162 LEU A N 1
ATOM 1244 C CA . LEU A 1 162 ? -8.613 -0.601 11.624 1.00 87.94 162 LEU A CA 1
ATOM 1245 C C . LEU A 1 162 ? -8.095 -0.816 13.040 1.00 87.94 162 LEU A C 1
ATOM 1247 O O . LEU A 1 162 ? -8.447 -1.800 13.704 1.00 87.94 162 LEU A O 1
ATOM 1251 N N . THR A 1 163 ? -7.311 0.145 13.515 1.00 88.25 163 THR A N 1
ATOM 1252 C CA . THR A 1 163 ? -6.855 0.221 14.902 1.00 88.25 163 THR A CA 1
ATOM 1253 C C . THR A 1 163 ? -7.365 1.486 15.581 1.00 88.25 163 THR A C 1
ATOM 1255 O O . THR A 1 163 ? -7.631 2.488 14.922 1.00 88.25 163 THR A O 1
ATOM 1258 N N . ASP A 1 164 ? -7.496 1.446 16.905 1.00 84.00 164 ASP A N 1
ATOM 1259 C CA . ASP A 1 164 ? -7.704 2.651 17.711 1.00 84.00 164 ASP A CA 1
ATOM 1260 C C . ASP A 1 164 ? -6.407 3.467 17.881 1.00 84.00 164 ASP A C 1
ATOM 1262 O O . ASP A 1 164 ? -5.332 3.087 17.407 1.00 84.00 164 ASP A O 1
ATOM 1266 N N . ALA A 1 165 ? -6.501 4.588 18.604 1.00 80.69 165 ALA A N 1
ATOM 1267 C CA . ALA A 1 165 ? -5.372 5.471 18.906 1.00 80.69 165 ALA A CA 1
ATOM 1268 C C . ALA A 1 165 ? -4.266 4.803 19.751 1.00 80.69 165 ALA A C 1
ATOM 1270 O O . ALA A 1 165 ? -3.164 5.333 19.855 1.00 80.69 165 ALA A O 1
ATOM 1271 N N . GLN A 1 166 ? -4.541 3.648 20.358 1.00 81.38 166 GLN A N 1
ATOM 1272 C CA . GLN A 1 166 ? -3.590 2.844 21.120 1.00 81.38 166 GLN A CA 1
ATOM 1273 C C . GLN A 1 166 ? -3.025 1.684 20.282 1.00 81.38 166 GLN A C 1
ATOM 1275 O O . GLN A 1 166 ? -2.262 0.865 20.792 1.00 81.38 166 GLN A O 1
ATOM 1280 N N . GLY A 1 167 ? -3.370 1.587 18.993 1.00 81.69 167 GLY A N 1
ATOM 1281 C CA . GLY A 1 167 ? -2.939 0.498 18.118 1.00 81.69 167 GLY A CA 1
ATOM 1282 C C . GLY A 1 167 ? -3.629 -0.832 18.396 1.00 81.69 167 GLY A C 1
ATOM 1283 O O . GLY A 1 167 ? -3.069 -1.882 18.078 1.00 81.69 167 GLY A O 1
ATOM 1284 N N . THR A 1 168 ? -4.797 -0.819 19.030 1.00 88.44 168 THR A N 1
ATOM 1285 C CA . THR A 1 168 ? -5.605 -2.014 19.275 1.00 88.44 168 THR A CA 1
ATOM 1286 C C . THR A 1 168 ? -6.521 -2.267 18.095 1.00 88.44 168 THR A C 1
ATOM 1288 O O . THR A 1 168 ? -7.170 -1.346 17.606 1.00 88.44 168 THR A O 1
ATOM 1291 N N . LEU A 1 169 ? -6.617 -3.517 17.659 1.00 89.50 169 LEU A N 1
ATOM 1292 C CA . LEU A 1 169 ? -7.492 -3.916 16.566 1.00 89.50 169 LEU A CA 1
ATOM 1293 C C . LEU A 1 169 ? -8.973 -3.693 16.925 1.00 89.50 169 LEU A C 1
ATOM 1295 O O . LEU A 1 169 ? -9.472 -4.228 17.919 1.00 89.50 169 LEU A O 1
ATOM 1299 N N . VAL A 1 170 ? -9.685 -2.923 16.099 1.00 89.31 170 VAL A N 1
ATOM 1300 C CA . VAL A 1 170 ? -11.113 -2.607 16.302 1.00 89.31 170 VAL A CA 1
ATOM 1301 C C . VAL A 1 170 ? -12.028 -3.169 15.218 1.00 89.31 170 VAL A C 1
ATOM 1303 O O . VAL A 1 170 ? -13.215 -3.362 15.474 1.00 89.31 170 VAL A O 1
ATOM 1306 N N . GLY A 1 171 ? -11.493 -3.462 14.034 1.00 89.19 171 GLY A N 1
ATOM 1307 C CA . GLY A 1 171 ? -12.226 -4.036 12.910 1.00 89.19 171 GLY A CA 1
ATOM 1308 C C . GLY A 1 171 ? -11.260 -4.591 11.875 1.00 89.19 171 GLY A C 1
ATOM 1309 O O . GLY A 1 171 ? -10.154 -4.080 11.711 1.00 89.19 171 GLY A O 1
ATOM 1310 N N . THR A 1 172 ? -11.646 -5.665 11.202 1.00 91.12 172 THR A N 1
ATOM 1311 C CA . THR A 1 172 ? -10.832 -6.313 10.179 1.00 91.12 172 THR A CA 1
ATOM 1312 C C . THR A 1 172 ? -11.678 -7.176 9.256 1.00 91.12 172 THR A C 1
ATOM 1314 O O . THR A 1 172 ? -12.633 -7.813 9.687 1.00 91.12 172 THR A O 1
ATOM 1317 N N . MET A 1 173 ? -11.278 -7.244 7.989 1.00 87.38 173 MET A N 1
ATOM 1318 C CA . MET A 1 173 ? -11.883 -8.137 7.000 1.00 87.38 173 MET A CA 1
ATOM 1319 C C . MET A 1 173 ? -11.462 -9.607 7.139 1.00 87.38 173 MET A C 1
ATOM 1321 O O . MET A 1 173 ? -12.040 -10.479 6.497 1.00 87.38 173 MET A O 1
ATOM 1325 N N . THR A 1 174 ? -10.403 -9.892 7.901 1.00 87.31 174 THR A N 1
ATOM 1326 C CA . THR A 1 174 ? -9.810 -11.234 8.008 1.00 87.31 174 THR A CA 1
ATOM 1327 C C . THR A 1 174 ? -9.421 -11.517 9.450 1.00 87.31 174 THR A C 1
ATOM 1329 O O . THR A 1 174 ? -9.262 -10.605 10.246 1.00 87.31 174 THR A O 1
ATOM 1332 N N . ASP A 1 175 ? -9.168 -12.767 9.795 1.00 88.06 175 ASP A N 1
ATOM 1333 C CA . ASP A 1 175 ? -8.668 -13.145 11.119 1.00 88.06 175 ASP A CA 1
ATOM 1334 C C . ASP A 1 175 ? -7.134 -13.015 11.253 1.00 88.06 175 ASP A C 1
ATOM 1336 O O . ASP A 1 175 ? -6.556 -13.321 12.292 1.00 88.06 175 ASP A O 1
ATOM 1340 N N . HIS A 1 176 ? -6.428 -12.588 10.207 1.00 86.94 176 HIS A N 1
ATOM 1341 C CA . HIS A 1 176 ? -4.966 -12.590 10.161 1.00 86.94 176 HIS A CA 1
ATOM 1342 C C . HIS A 1 176 ? -4.240 -11.487 10.958 1.00 86.94 176 HIS A C 1
ATOM 1344 O O . HIS A 1 176 ? -3.149 -11.793 11.450 1.00 86.94 176 HIS A O 1
ATOM 1350 N N . PRO A 1 177 ? -4.746 -10.243 11.107 1.00 89.12 177 PRO A N 1
ATOM 1351 C CA . PRO A 1 177 ? -3.965 -9.193 11.752 1.00 89.12 177 PRO A CA 1
ATOM 1352 C C . PRO A 1 177 ? -3.701 -9.483 13.233 1.00 89.12 177 PRO A C 1
ATOM 1354 O O . PRO A 1 177 ? -4.477 -10.139 13.937 1.00 89.12 177 PRO A O 1
ATOM 1357 N N . ALA A 1 178 ? -2.567 -8.972 13.712 1.00 90.00 178 ALA A N 1
ATOM 1358 C CA . ALA A 1 178 ? -2.251 -8.988 15.131 1.00 90.00 178 ALA A CA 1
ATOM 1359 C C . ALA A 1 178 ? -3.271 -8.143 15.909 1.00 90.00 178 ALA A C 1
ATOM 1361 O O . ALA A 1 178 ? -3.885 -7.225 15.381 1.00 90.00 178 ALA A O 1
ATOM 1362 N N . PHE A 1 179 ? -3.455 -8.434 17.195 1.00 89.69 179 PHE A N 1
ATOM 1363 C CA . PHE A 1 179 ? -4.376 -7.639 18.011 1.00 89.69 179 PHE A CA 1
ATOM 1364 C C . PHE A 1 179 ? -3.787 -6.275 18.419 1.00 89.69 179 PHE A C 1
ATOM 1366 O O . PHE A 1 179 ? -4.526 -5.319 18.650 1.00 89.69 179 PHE A O 1
ATOM 1373 N N . ARG A 1 180 ? -2.453 -6.185 18.523 1.00 91.25 180 ARG A N 1
ATOM 1374 C CA . ARG A 1 180 ? -1.711 -4.999 18.974 1.00 91.25 180 ARG A CA 1
ATOM 1375 C C . ARG A 1 180 ? -0.674 -4.585 17.944 1.00 91.25 180 ARG A C 1
ATOM 1377 O O . ARG A 1 180 ? 0.184 -5.383 17.572 1.00 91.25 180 ARG A O 1
ATOM 1384 N N . HIS A 1 181 ? -0.697 -3.308 17.595 1.00 88.62 181 HIS A N 1
ATOM 1385 C CA . HIS A 1 181 ? 0.187 -2.709 16.602 1.00 88.62 181 HIS A CA 1
ATOM 1386 C C . HIS A 1 181 ? 1.060 -1.584 17.168 1.00 88.62 181 HIS A C 1
ATOM 1388 O O . HIS A 1 181 ? 1.976 -1.145 16.502 1.00 88.62 181 HIS A O 1
ATOM 1394 N N . GLN A 1 182 ? 0.887 -1.151 18.422 1.00 86.25 182 GLN A N 1
ATOM 1395 C CA . GLN A 1 182 ? 1.651 -0.041 19.047 1.00 86.25 182 GLN A CA 1
ATOM 1396 C C . GLN A 1 182 ? 3.192 -0.136 18.982 1.00 86.25 182 GLN A C 1
ATOM 1398 O O . GLN A 1 182 ? 3.884 0.823 19.295 1.00 86.25 182 GLN A O 1
ATOM 1403 N N . LYS A 1 183 ? 3.741 -1.314 18.661 1.00 85.56 183 LYS A N 1
ATOM 1404 C CA . LYS A 1 183 ? 5.187 -1.555 18.524 1.00 85.56 183 LYS A CA 1
ATOM 1405 C C . LYS A 1 183 ? 5.628 -1.759 17.072 1.00 85.56 183 LYS A C 1
ATOM 1407 O O . LYS A 1 183 ? 6.797 -2.061 16.841 1.00 85.56 183 LYS A O 1
ATOM 1412 N N . THR A 1 184 ? 4.715 -1.691 16.103 1.00 83.69 184 THR A N 1
ATOM 1413 C CA . THR A 1 184 ? 5.058 -1.868 14.692 1.00 83.69 184 THR A CA 1
ATOM 1414 C C . THR A 1 184 ? 5.605 -0.566 14.112 1.00 83.69 184 THR A C 1
ATOM 1416 O O . THR A 1 184 ? 5.001 0.469 14.351 1.00 83.69 184 THR A O 1
ATOM 1419 N N . PRO A 1 185 ? 6.683 -0.591 13.305 1.00 77.62 185 PRO A N 1
ATOM 1420 C CA . PRO A 1 185 ? 7.333 0.629 12.802 1.00 77.62 185 PRO A CA 1
ATOM 1421 C C . PRO A 1 185 ? 6.472 1.539 11.914 1.00 77.62 185 PRO A C 1
ATOM 1423 O O . PRO A 1 185 ? 6.862 2.668 11.645 1.00 77.62 185 PRO A O 1
ATOM 1426 N N . TRP A 1 186 ? 5.367 1.019 11.386 1.00 78.44 186 TRP A N 1
ATOM 1427 C CA . TRP A 1 186 ? 4.455 1.732 10.492 1.00 78.44 186 TRP A CA 1
ATOM 1428 C C . TRP A 1 186 ? 3.264 2.370 11.219 1.00 78.44 186 TRP A C 1
ATOM 1430 O O . TRP A 1 186 ? 2.454 3.015 10.557 1.00 78.44 186 TRP A O 1
ATOM 1440 N N . TRP A 1 187 ? 3.141 2.154 12.534 1.00 72.88 187 TRP A N 1
ATOM 1441 C CA . TRP A 1 187 ? 2.116 2.768 13.372 1.00 72.88 187 TRP A CA 1
ATOM 1442 C C . TRP A 1 187 ? 2.709 3.941 14.156 1.00 72.88 187 TRP A C 1
ATOM 1444 O O . TRP A 1 187 ? 3.800 3.753 14.742 1.00 72.88 187 TRP A O 1
#

Foldseek 3Di:
DDDDDDDDDDDPPDDPVNVVVVVVVCVPVVVVVVVVVVVCVVVVVVVVVVVVVVVVVVVVVVVVVVVVLVVLVVVLVVCLVPPVVVVVVLVVVVVVLPPPPDNPVVLVVLLVCLVVVPVVSFCCQCVDPSNVVVVCSLCCVVPDVVRPDPVVVSVPCPWDFDAHPQQATRHINDSPDRRHCNPPPVD

Sequence (187 aa):
MTEVTTSSPPGTRWGLKTKVILSMLLVGVIPLIVGLGMAFWQGSQEIREVSGESFKALATEAARKLDLLLAEEIAHTARIANDPTIIRALEQRRDAQSDPKNPTTALADFERRWMARDAAAIKSLTDNPLSTLLHEYFTGVHSAPGQLLPHVVRSSTKMLFLTDAQGTLVGTMTDHPAFRHQKTPWW

pLDDT: mean 72.38, std 15.46, range [41.12, 93.88]

Secondary structure (DSSP, 8-state):
------PPP------HHHHHHHHHHHHHHHHHHHHHHHHHHHHHHHHHHHHHHHHHHHHHHHHHHHHHHHHHHHHHHHHHHT-HHHHHHHHHHHHHHTSTTSHHHHHHHHHHHHHTT-HHHHHHHHSSHHHHHHHHHHHTTTSPTT----HHHHHH----EEE-TTSBEEEESSS-S-SB-TTSTT-